Protein AF-0000000074482198 (afdb_homodimer)

pLDDT: mean 96.82, std 6.71, range [46.56, 98.94]

Sequence (206 aa):
MIKMIALYKQPKDKEKFDEHYFGTHAPITAKIPGLRKMEVTKITGTPMGGESEYYLLCEMYYDSYEAFKAAMKTSEAKASGKDLMSFAGDIVTLMVGEEVKNDMIKMIALYKQPKDKEKFDEHYFGTHAPITAKIPGLRKMEVTKITGTPMGGESEYYLLCEMYYDSYEAFKAAMKTSEAKASGKDLMSFAGDIVTLMVGEEVKND

Secondary structure (DSSP, 8-state):
-EEEEEEEE--SSHHHHHHHIIIIIHHHHHT-TT--EEEEEEEEE-TTSS--SEEEEEEEEESSHHHHHHHHTSHHHHHHHHHHHHHHTTTEEEEEEEE----/-EEEEEEEE--SSHHHHHHHIIIIIHHHHHT-TT--EEEEEEEEE-TTSS--SEEEEEEEEESSHHHHHHHHTSHHHHHHHHHHHHHHTTTEEEEEEEE----

Structure (mmCIF, N/CA/C/O backbone):
data_AF-0000000074482198-model_v1
#
loop_
_entity.id
_entity.type
_entity.pdbx_description
1 polymer 'Ethyl tert-butyl ether degradation protein EthD'
#
loop_
_atom_site.group_PDB
_atom_site.id
_atom_sit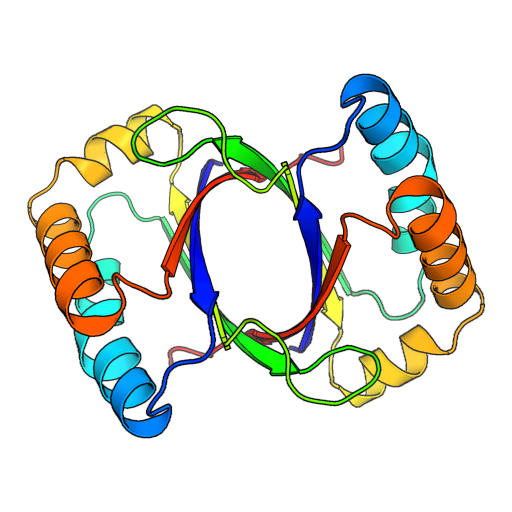e.type_symbol
_atom_site.label_atom_id
_atom_site.label_alt_id
_atom_site.label_comp_id
_atom_site.label_asym_id
_atom_site.label_entity_id
_atom_site.label_seq_id
_atom_site.pdbx_PDB_ins_code
_atom_site.Cartn_x
_atom_site.Cartn_y
_atom_site.Cartn_z
_atom_site.occupancy
_atom_site.B_iso_or_equiv
_atom_site.auth_seq_id
_atom_site.auth_comp_id
_atom_site.auth_asym_id
_atom_site.auth_atom_id
_atom_site.pdbx_PDB_model_num
ATOM 1 N N . MET A 1 1 ? 9.602 9.367 -7.84 1 88.56 1 MET A N 1
ATOM 2 C CA . MET A 1 1 ? 8.547 10 -7.051 1 88.56 1 MET A CA 1
ATOM 3 C C . MET A 1 1 ? 8.422 9.344 -5.68 1 88.56 1 MET A C 1
ATOM 5 O O . MET A 1 1 ? 8.57 8.133 -5.555 1 88.56 1 MET A O 1
ATOM 9 N N . ILE A 1 2 ? 8.297 10.195 -4.652 1 95.75 2 ILE A N 1
ATOM 10 C CA . ILE A 1 2 ? 8.203 9.719 -3.277 1 95.75 2 ILE A CA 1
ATOM 11 C C . ILE A 1 2 ? 6.734 9.648 -2.859 1 95.75 2 ILE A C 1
ATOM 13 O O . ILE A 1 2 ? 5.902 10.414 -3.352 1 95.75 2 ILE A O 1
ATOM 17 N N . LYS A 1 3 ? 6.512 8.625 -2.037 1 96.94 3 LYS A N 1
ATOM 18 C CA . LYS A 1 3 ? 5.148 8.586 -1.52 1 96.94 3 LYS A CA 1
ATOM 19 C C . LYS A 1 3 ? 5.141 8.438 -0.001 1 96.94 3 LYS A C 1
ATOM 21 O O . LYS A 1 3 ? 5.988 7.742 0.562 1 96.94 3 LYS A O 1
ATOM 26 N N . MET A 1 4 ? 4.215 9.203 0.632 1 98.56 4 MET A N 1
ATOM 27 C CA . MET A 1 4 ? 3.803 8.922 2.004 1 98.56 4 MET A CA 1
ATOM 28 C C . MET A 1 4 ? 2.664 7.91 2.033 1 98.56 4 MET A C 1
ATOM 30 O O . MET A 1 4 ? 1.676 8.055 1.312 1 98.56 4 MET A O 1
ATOM 34 N N . ILE A 1 5 ? 2.857 6.895 2.797 1 98.81 5 ILE A N 1
ATOM 35 C CA . ILE A 1 5 ? 1.899 5.797 2.891 1 98.81 5 ILE A CA 1
ATOM 36 C C . ILE A 1 5 ? 1.281 5.77 4.289 1 98.81 5 ILE A C 1
ATOM 38 O O . ILE A 1 5 ? 1.998 5.812 5.289 1 98.81 5 ILE A O 1
ATOM 42 N N . ALA A 1 6 ? -0.013 5.789 4.375 1 98.88 6 ALA A N 1
ATOM 43 C CA . ALA A 1 6 ? -0.766 5.562 5.605 1 98.88 6 ALA A CA 1
ATOM 44 C C . ALA A 1 6 ? -1.548 4.254 5.539 1 98.88 6 ALA A C 1
ATOM 46 O O . ALA A 1 6 ? -2.4 4.078 4.664 1 98.88 6 ALA A O 1
ATOM 47 N N . LEU A 1 7 ? -1.198 3.354 6.414 1 98.94 7 LEU A N 1
ATOM 48 C CA . LEU A 1 7 ? -1.838 2.047 6.5 1 98.94 7 LEU A CA 1
ATOM 49 C C . LEU A 1 7 ? -2.637 1.917 7.793 1 98.94 7 LEU A C 1
ATOM 51 O O . LEU A 1 7 ? -2.084 2.061 8.883 1 98.94 7 LEU A O 1
ATOM 55 N N . TYR A 1 8 ? -3.941 1.644 7.672 1 98.94 8 TYR A N 1
ATOM 56 C CA . TYR A 1 8 ? -4.832 1.604 8.828 1 98.94 8 TYR A CA 1
ATOM 57 C C . TYR A 1 8 ? -5.227 0.171 9.164 1 98.94 8 TYR A C 1
ATOM 59 O O . TYR A 1 8 ? -5.66 -0.583 8.289 1 98.94 8 TYR A O 1
ATOM 67 N N . LYS A 1 9 ? -5.102 -0.194 10.43 1 98.88 9 LYS A N 1
ATOM 68 C CA . LYS A 1 9 ? -5.703 -1.433 10.914 1 98.88 9 LYS A CA 1
ATOM 69 C C . LYS A 1 9 ? -7.219 -1.301 11.023 1 98.88 9 LYS A C 1
ATOM 71 O O . LYS A 1 9 ? -7.773 -0.221 10.805 1 98.88 9 LYS A O 1
ATOM 76 N N . GLN A 1 10 ? -7.844 -2.428 11.359 1 98.88 10 GLN A N 1
ATOM 77 C CA . GLN A 1 10 ? -9.297 -2.43 11.484 1 98.88 10 GLN A CA 1
ATOM 78 C C . GLN A 1 10 ? -9.758 -1.451 12.562 1 98.88 10 GLN A C 1
ATOM 80 O O . GLN A 1 10 ? -9.328 -1.539 13.719 1 98.88 10 GLN A O 1
ATOM 85 N N . PRO A 1 11 ? -10.648 -0.515 12.164 1 98.69 11 PRO A N 1
ATOM 86 C CA . PRO A 1 11 ? -11.242 0.324 13.211 1 98.69 11 PRO A CA 1
ATOM 87 C C . PRO A 1 11 ? -12.266 -0.423 14.062 1 98.69 11 PRO A C 1
ATOM 89 O O . PRO A 1 11 ? -12.898 -1.37 13.578 1 98.69 11 PRO A O 1
ATOM 92 N N . LYS A 1 12 ? -12.422 0.045 15.281 1 98 12 LYS A N 1
ATOM 93 C CA . LYS A 1 12 ? -13.438 -0.542 16.156 1 98 12 LYS A CA 1
ATOM 94 C C . LYS A 1 12 ? -14.836 -0.312 15.594 1 98 12 LYS A C 1
ATOM 96 O O . LYS A 1 12 ? -15.695 -1.193 15.664 1 98 12 LYS A O 1
ATOM 101 N N . ASP A 1 13 ? -15.062 0.815 15.062 1 98.56 13 ASP A N 1
ATOM 102 C CA . ASP A 1 13 ? -16.312 1.218 14.422 1 98.56 13 ASP A CA 1
ATOM 103 C C . ASP A 1 13 ? -16.078 1.667 12.984 1 98.56 13 ASP A C 1
ATOM 105 O O . ASP A 1 13 ? -15.734 2.824 12.742 1 98.56 13 ASP A O 1
ATOM 109 N N . LYS A 1 14 ? -16.312 0.803 12.016 1 98.44 14 LYS A N 1
ATOM 110 C CA . LYS A 1 14 ? -15.984 1.033 10.609 1 98.44 14 LYS A CA 1
ATOM 111 C C . LYS A 1 14 ? -16.828 2.168 10.031 1 98.44 14 LYS A C 1
ATOM 113 O O . LYS A 1 14 ? -16.328 2.98 9.25 1 98.44 14 LYS A O 1
ATOM 118 N N . GLU A 1 15 ? -18.094 2.162 10.398 1 98.38 15 GLU A N 1
ATOM 119 C CA . GLU A 1 15 ? -18.984 3.201 9.875 1 98.38 15 GLU A CA 1
ATOM 120 C C . GLU A 1 15 ? -18.516 4.59 10.312 1 98.38 15 GLU A C 1
ATOM 122 O O . GLU A 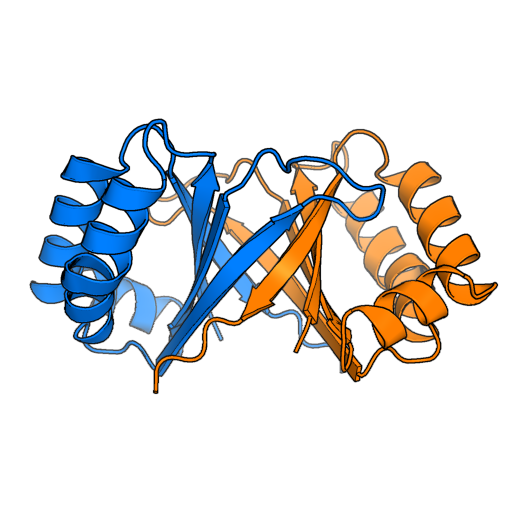1 15 ? -18.438 5.508 9.492 1 98.38 15 GLU A O 1
ATOM 127 N N . LYS A 1 16 ? -18.203 4.754 11.578 1 98.62 16 LYS A N 1
ATOM 128 C CA . LYS A 1 16 ? -17.719 6.031 12.094 1 98.62 16 LYS A CA 1
ATOM 129 C C . LYS A 1 16 ? -16.375 6.398 11.477 1 98.62 16 LYS A C 1
ATOM 131 O O . LYS A 1 16 ? -16.125 7.562 11.156 1 98.62 16 LYS A O 1
ATOM 136 N N . PHE A 1 17 ? -15.5 5.41 11.344 1 98.81 17 PHE A N 1
ATOM 137 C CA . PHE A 1 17 ? -14.211 5.629 10.703 1 98.81 17 PHE A CA 1
ATOM 138 C C . PHE A 1 17 ? -14.398 6.164 9.289 1 98.81 17 PHE A C 1
ATOM 140 O O . PHE A 1 17 ? -13.836 7.203 8.93 1 98.81 17 PHE A O 1
ATOM 147 N N . ASP A 1 18 ? -15.227 5.492 8.5 1 98.38 18 ASP A N 1
ATOM 148 C CA . ASP A 1 18 ? -15.422 5.879 7.105 1 98.38 18 ASP A CA 1
ATOM 149 C C . ASP A 1 18 ? -16.016 7.285 7.004 1 98.38 18 ASP A C 1
ATOM 151 O O . ASP A 1 18 ? -15.578 8.086 6.176 1 98.38 18 ASP A O 1
ATOM 155 N N . GLU A 1 19 ? -17 7.531 7.805 1 98.5 19 GLU A N 1
ATOM 156 C CA . GLU A 1 19 ? -17.625 8.852 7.785 1 98.5 19 GLU A CA 1
ATOM 157 C C . GLU A 1 19 ? -16.594 9.953 8.039 1 98.5 19 GLU A C 1
ATOM 159 O O . GLU A 1 19 ? -16.547 10.938 7.309 1 98.5 19 GLU A O 1
ATOM 164 N N . HIS A 1 20 ? -15.789 9.758 9.055 1 98.75 20 HIS A N 1
ATOM 165 C CA . H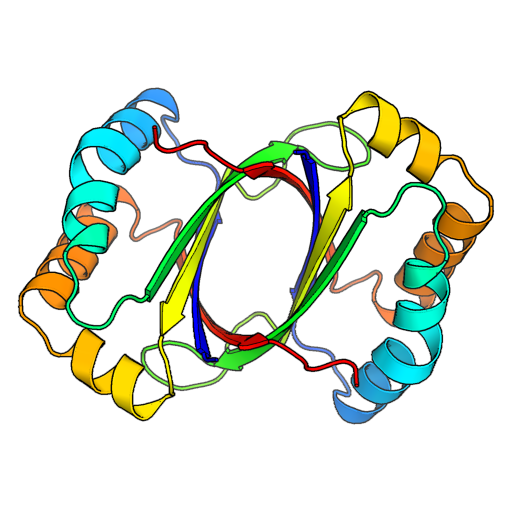IS A 1 20 ? -14.805 10.781 9.391 1 98.75 20 HIS A CA 1
ATOM 166 C C . HIS A 1 20 ? -13.695 10.836 8.352 1 98.75 20 HIS A C 1
ATOM 168 O O . HIS A 1 20 ? -13.281 11.93 7.938 1 98.75 20 HIS A O 1
ATOM 174 N N . TYR A 1 21 ? -13.188 9.695 7.93 1 98.75 21 TYR A N 1
ATOM 175 C CA . TYR A 1 21 ? -12.078 9.641 6.984 1 98.75 21 TYR A CA 1
ATOM 176 C C . TYR A 1 21 ? -12.445 10.328 5.676 1 98.75 21 TYR A C 1
ATOM 178 O O . TYR A 1 21 ? -11.727 11.219 5.207 1 98.75 21 TYR A O 1
ATOM 186 N N . PHE A 1 22 ? -13.508 9.953 5.125 1 98.31 22 PHE A N 1
ATOM 187 C CA . PHE A 1 22 ? -13.852 10.453 3.801 1 98.31 22 PHE A CA 1
ATOM 188 C C . PHE A 1 22 ? -14.539 11.812 3.898 1 98.31 22 PHE A C 1
ATOM 190 O O . PHE A 1 22 ? -14.406 12.648 3 1 98.31 22 PHE A O 1
ATOM 197 N N . GLY A 1 23 ? -15.227 12.102 4.949 1 98.19 23 GLY A N 1
ATOM 198 C CA . GLY A 1 23 ? -15.961 13.344 5.09 1 98.19 23 GLY A CA 1
ATOM 199 C C . GLY A 1 23 ? -15.109 14.477 5.633 1 98.19 23 GLY A C 1
ATOM 200 O O . GLY A 1 23 ? -15.43 15.656 5.43 1 98.19 23 GLY A O 1
ATOM 201 N N . THR A 1 24 ? -14.047 14.172 6.344 1 98.62 24 THR A N 1
ATOM 202 C CA . THR A 1 24 ? -13.258 15.188 7.023 1 98.62 24 THR A CA 1
ATOM 203 C C . THR A 1 24 ? -11.773 15.031 6.695 1 98.62 24 THR A C 1
ATOM 205 O O . THR A 1 24 ? -11.156 15.938 6.141 1 98.62 24 THR A O 1
ATOM 208 N N . HIS A 1 25 ? -11.156 13.93 6.965 1 98.81 25 HIS A N 1
ATOM 209 C CA . HIS A 1 25 ? -9.711 13.758 6.926 1 98.81 25 HIS A CA 1
ATOM 210 C C . HIS A 1 25 ? -9.172 13.883 5.504 1 98.81 25 HIS A C 1
ATOM 212 O O . HIS A 1 25 ? -8.234 14.641 5.254 1 98.81 25 HIS A O 1
ATOM 218 N N . ALA A 1 26 ? -9.812 13.094 4.605 1 98.31 26 ALA A N 1
ATOM 219 C CA . ALA A 1 26 ? -9.32 13.07 3.232 1 98.31 26 ALA A CA 1
ATOM 220 C C . ALA A 1 26 ? -9.398 14.461 2.6 1 98.31 26 ALA A C 1
ATOM 222 O O . ALA A 1 26 ? -8.445 14.906 1.951 1 98.31 26 ALA A O 1
ATOM 223 N N . PRO A 1 27 ? -10.484 15.25 2.824 1 98.19 27 PRO A N 1
ATOM 224 C CA . PRO A 1 27 ? -10.531 16.609 2.283 1 98.19 27 PRO A CA 1
ATOM 225 C C . PRO A 1 27 ? -9.445 17.516 2.871 1 98.19 27 PRO A C 1
ATOM 227 O O . PRO A 1 27 ? -8.875 18.344 2.156 1 98.19 27 PRO A O 1
ATOM 230 N N . ILE A 1 28 ? -9.102 17.438 4.16 1 98.38 28 ILE A N 1
ATOM 231 C CA . ILE A 1 28 ? -8.016 18.203 4.766 1 98.38 28 ILE A CA 1
ATOM 232 C C . ILE A 1 28 ? -6.691 17.828 4.105 1 98.38 28 ILE A C 1
ATOM 234 O O . ILE A 1 28 ? -5.902 18.688 3.732 1 98.38 28 ILE A O 1
ATOM 238 N N . THR A 1 29 ? -6.465 16.516 3.93 1 98.69 29 THR A N 1
ATOM 239 C CA . THR A 1 29 ? -5.219 15.992 3.379 1 98.69 29 THR A CA 1
ATOM 240 C C . THR A 1 29 ? -5.039 16.453 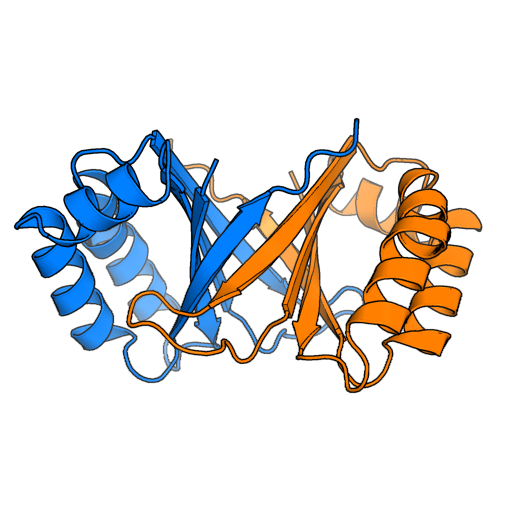1.933 1 98.69 29 THR A C 1
ATOM 242 O O . THR A 1 29 ? -3.932 16.812 1.524 1 98.69 29 THR A O 1
ATOM 245 N N . ALA A 1 30 ? -6.137 16.453 1.19 1 98.06 30 ALA A N 1
ATOM 246 C CA . ALA A 1 30 ? -6.098 16.781 -0.233 1 98.06 30 ALA A CA 1
ATOM 247 C C . ALA A 1 30 ? -5.664 18.234 -0.452 1 98.06 30 ALA A C 1
ATOM 249 O O . ALA A 1 30 ? -5.289 18.609 -1.563 1 98.06 30 ALA A O 1
ATOM 250 N N . LYS A 1 31 ? -5.668 19.062 0.577 1 98.12 31 LYS A N 1
ATOM 251 C CA . LYS A 1 31 ? -5.348 20.484 0.46 1 98.12 31 LYS A CA 1
ATOM 252 C C . LYS A 1 31 ? -3.861 20.734 0.705 1 98.12 31 LYS A C 1
ATOM 254 O O . LYS A 1 31 ? -3.391 21.859 0.584 1 98.12 31 LYS A O 1
ATOM 259 N N . ILE A 1 32 ? -3.141 19.75 1.037 1 98.56 32 ILE A N 1
ATOM 260 C CA . ILE A 1 32 ? -1.729 19.922 1.359 1 98.56 32 ILE A CA 1
ATOM 261 C C . ILE A 1 32 ? -0.974 20.406 0.128 1 98.56 32 ILE A C 1
ATOM 263 O O . ILE A 1 32 ? -0.95 19.734 -0.906 1 98.56 32 ILE A O 1
ATOM 267 N N . PRO A 1 33 ? -0.34 21.562 0.276 1 98.5 33 PRO A N 1
ATOM 268 C CA . PRO A 1 33 ? 0.469 22.047 -0.845 1 98.5 33 PRO A CA 1
ATOM 269 C C . PRO A 1 33 ? 1.578 21.078 -1.237 1 98.5 33 PRO A C 1
ATOM 271 O O . PRO A 1 33 ? 2.242 20.5 -0.367 1 98.5 33 PRO A O 1
ATOM 274 N N . GLY A 1 34 ? 1.651 20.812 -2.549 1 97.81 34 GLY A N 1
ATOM 275 C CA . GLY A 1 34 ? 2.703 19.938 -3.047 1 97.81 34 GLY A CA 1
ATOM 276 C C . GLY A 1 34 ? 2.242 18.516 -3.254 1 97.81 34 GLY A C 1
ATOM 277 O O . GLY A 1 34 ? 2.939 17.719 -3.885 1 97.81 34 GLY A O 1
ATOM 278 N N . LEU A 1 35 ? 1.116 18.141 -2.701 1 98.5 35 LEU A N 1
ATOM 279 C CA . LEU A 1 35 ? 0.542 16.828 -2.961 1 98.5 35 LEU A CA 1
ATOM 280 C C . LEU A 1 35 ? 0.147 16.688 -4.426 1 98.5 35 LEU A C 1
ATOM 282 O O . LEU A 1 35 ? -0.661 17.469 -4.934 1 98.5 35 LEU A O 1
ATOM 286 N N . ARG A 1 36 ? 0.666 15.703 -5.098 1 98.31 36 ARG A N 1
ATOM 287 C CA . ARG A 1 36 ? 0.409 15.531 -6.523 1 98.31 36 ARG A CA 1
ATOM 288 C C . ARG A 1 36 ? -0.765 14.586 -6.754 1 98.31 36 ARG A C 1
ATOM 290 O O . ARG A 1 36 ? -1.537 14.766 -7.695 1 98.31 36 ARG A O 1
ATOM 297 N N . LYS A 1 37 ? -0.785 13.594 -5.938 1 97.38 37 LYS A N 1
ATOM 298 C CA . LYS A 1 37 ? -1.783 12.539 -6.086 1 97.38 37 LYS A CA 1
ATOM 299 C C . LYS A 1 37 ? -2.039 11.836 -4.754 1 97.38 37 LYS A C 1
ATOM 301 O O . LYS A 1 37 ? -1.108 11.602 -3.982 1 97.38 37 LYS A O 1
ATOM 306 N N . MET A 1 38 ? -3.266 11.594 -4.492 1 97.88 38 MET A N 1
ATOM 307 C CA . MET A 1 38 ? -3.701 10.797 -3.348 1 97.88 38 MET A CA 1
ATOM 308 C C . MET A 1 38 ? -4.562 9.617 -3.799 1 97.88 38 MET A C 1
ATOM 310 O O . MET A 1 38 ? -5.598 9.812 -4.441 1 97.88 38 MET A O 1
ATOM 314 N N . GLU A 1 39 ? -4.133 8.414 -3.52 1 97.12 39 GLU A N 1
ATOM 315 C CA . GLU A 1 39 ? -4.863 7.191 -3.848 1 97.12 39 GLU A CA 1
ATOM 316 C C . GLU A 1 39 ? -5.273 6.438 -2.584 1 97.12 39 GLU A C 1
ATOM 318 O O . GLU A 1 39 ? -4.426 6.109 -1.751 1 97.12 39 GLU A O 1
ATOM 323 N N . VAL A 1 40 ? -6.574 6.207 -2.492 1 98.25 40 VAL A N 1
ATOM 324 C CA . VAL A 1 40 ? -7.102 5.48 -1.341 1 98.25 40 VAL A CA 1
ATOM 325 C C . VAL A 1 40 ? -7.617 4.113 -1.783 1 98.25 40 VAL A C 1
ATOM 327 O O . VAL A 1 40 ? -8.367 4.012 -2.754 1 98.25 40 VAL A O 1
ATOM 330 N N . THR A 1 41 ? -7.156 3.105 -1.122 1 98.38 41 THR A N 1
ATOM 331 C CA . THR A 1 41 ? -7.609 1.734 -1.337 1 98.38 41 THR A CA 1
ATOM 332 C C . THR A 1 41 ? -8.352 1.213 -0.112 1 98.38 41 THR A C 1
ATOM 334 O O . THR A 1 41 ? -7.812 1.206 0.996 1 98.38 41 THR A O 1
ATOM 337 N N . LYS A 1 42 ? -9.594 0.789 -0.309 1 98.31 42 LYS A N 1
ATOM 338 C CA . LYS A 1 42 ? -10.289 0.012 0.714 1 98.31 42 LYS A CA 1
ATOM 339 C C . LYS A 1 42 ? -9.906 -1.464 0.636 1 98.31 42 LYS A C 1
ATOM 341 O O . LYS A 1 42 ? -10.102 -2.107 -0.397 1 98.31 42 LYS A O 1
ATOM 346 N N . ILE A 1 43 ? -9.32 -1.969 1.675 1 98.62 43 ILE A N 1
ATOM 347 C CA . ILE A 1 43 ? -8.953 -3.379 1.752 1 98.62 43 ILE A CA 1
ATOM 348 C C . ILE A 1 43 ? -10.172 -4.207 2.15 1 98.62 43 ILE A C 1
ATOM 350 O O . ILE A 1 43 ? -10.773 -3.967 3.199 1 98.62 43 ILE A O 1
ATOM 354 N N . THR A 1 44 ? -10.508 -5.121 1.34 1 97.56 44 THR A N 1
ATOM 355 C CA . THR A 1 44 ? -11.781 -5.816 1.508 1 97.56 44 THR A CA 1
ATOM 356 C C . THR A 1 44 ? -11.562 -7.223 2.057 1 97.56 44 THR A C 1
ATOM 358 O O . THR A 1 44 ? -12.516 -7.906 2.428 1 97.56 44 THR A O 1
ATOM 361 N N . GLY A 1 45 ? -10.352 -7.707 2.123 1 98.12 45 GLY A N 1
ATOM 362 C CA . GLY A 1 45 ? -10.047 -9.023 2.668 1 98.12 45 GLY A CA 1
ATOM 363 C C . GLY A 1 45 ? -8.688 -9.539 2.252 1 98.12 45 GLY A C 1
ATOM 364 O O . GLY A 1 45 ? -7.773 -8.758 1.986 1 98.12 45 GLY A O 1
ATOM 365 N N . THR A 1 46 ? -8.531 -10.906 2.369 1 97.88 46 THR A N 1
ATOM 366 C CA . THR A 1 46 ? -7.316 -11.594 1.947 1 97.88 46 THR A CA 1
ATOM 367 C C . THR A 1 46 ? -7.566 -12.406 0.681 1 97.88 46 THR A C 1
ATOM 369 O O . THR A 1 46 ? -8.719 -12.68 0.33 1 97.88 46 THR A O 1
ATOM 372 N N . PRO A 1 47 ? -6.52 -12.734 -0.059 1 95.31 47 PRO A N 1
ATOM 373 C CA . PRO A 1 47 ? -6.727 -13.547 -1.265 1 95.31 47 PRO A CA 1
ATOM 374 C C . PRO A 1 47 ? -7.406 -14.883 -0.972 1 95.31 47 PRO A C 1
ATOM 376 O O . PRO A 1 47 ? -8.086 -15.43 -1.84 1 95.31 47 PRO A O 1
ATOM 379 N N . MET A 1 48 ? -7.215 -15.406 0.21 1 91.69 48 MET A N 1
ATOM 380 C CA . MET A 1 48 ? -7.797 -16.703 0.578 1 91.69 48 MET A CA 1
ATOM 381 C C . MET A 1 48 ? -9.188 -16.516 1.182 1 91.69 48 MET A C 1
ATOM 383 O O . MET A 1 48 ? -9.828 -17.484 1.58 1 91.69 48 MET A O 1
ATOM 387 N N . GLY A 1 49 ? -9.648 -15.328 1.272 1 92.44 49 GLY A N 1
ATOM 388 C CA . GLY A 1 49 ? -10.906 -15.031 1.936 1 92.44 49 GLY A CA 1
ATOM 389 C C . GLY A 1 49 ? -10.734 -14.602 3.379 1 92.44 49 GLY A C 1
ATOM 390 O O . GLY A 1 49 ? -9.633 -14.656 3.922 1 92.44 49 GLY A O 1
ATOM 391 N N . GLY A 1 50 ? -11.805 -14.047 3.99 1 95.94 50 GLY A N 1
ATOM 392 C CA . GLY A 1 50 ? -11.773 -13.578 5.367 1 95.94 50 GLY A CA 1
ATOM 393 C C . GLY A 1 50 ? -11.328 -12.133 5.5 1 95.94 50 GLY A C 1
ATOM 394 O O . GLY A 1 50 ? -11.039 -11.477 4.5 1 95.94 50 GLY A O 1
ATOM 395 N N . GLU A 1 51 ? -11.273 -11.742 6.766 1 97.5 51 GLU A N 1
ATOM 396 C CA . GLU A 1 51 ? -10.969 -10.344 7.047 1 97.5 51 GLU A CA 1
ATOM 397 C C . GLU A 1 51 ? -9.461 -10.117 7.105 1 97.5 51 GLU A C 1
ATOM 399 O O . GLU A 1 51 ? -8.719 -10.93 7.66 1 97.5 51 GLU A O 1
ATOM 404 N N . SER A 1 52 ? -8.992 -9.086 6.504 1 98.56 52 SER A N 1
ATOM 405 C CA . SER A 1 52 ? -7.602 -8.656 6.586 1 98.56 52 SER A CA 1
ATOM 406 C C . SER A 1 52 ? -7.312 -7.965 7.91 1 98.56 52 SER A C 1
ATOM 408 O O . SER A 1 52 ? -8.211 -7.383 8.523 1 98.56 52 SER A O 1
ATOM 410 N N . GLU A 1 53 ? -6.062 -7.992 8.266 1 98.12 53 GLU A N 1
ATOM 411 C CA . GLU A 1 53 ? -5.605 -7.215 9.414 1 98.12 53 GLU A CA 1
ATOM 412 C C . GLU A 1 53 ? -5.77 -5.719 9.172 1 98.12 53 GLU A C 1
ATOM 414 O O . GLU A 1 53 ? -5.984 -4.949 10.109 1 98.12 53 GLU A O 1
ATOM 419 N N . TYR A 1 54 ? -5.73 -5.32 7.965 1 98.88 54 TYR A N 1
ATOM 420 C CA . TYR A 1 54 ? -5.742 -3.908 7.605 1 98.88 54 TYR A CA 1
ATOM 421 C C . TYR A 1 54 ? -7.051 -3.531 6.922 1 98.88 54 TYR A C 1
ATOM 423 O O . TYR A 1 54 ? -7.742 -4.395 6.367 1 98.88 54 TYR A O 1
ATOM 431 N N . TYR A 1 55 ? -7.387 -2.252 6.969 1 98.88 55 TYR A N 1
ATOM 432 C CA . TYR A 1 55 ? -8.695 -1.771 6.547 1 98.88 55 TYR A CA 1
ATOM 433 C C . TYR A 1 55 ? -8.57 -0.788 5.387 1 98.88 55 TYR A C 1
ATOM 435 O O . TYR A 1 55 ? -9.406 -0.777 4.48 1 98.88 55 TYR A O 1
ATOM 443 N N . LEU A 1 56 ? -7.582 0.066 5.398 1 98.81 56 LEU A N 1
ATOM 444 C CA . LEU A 1 56 ? -7.461 1.146 4.422 1 98.81 56 LEU A CA 1
ATOM 445 C C . LEU A 1 56 ? -5.996 1.498 4.18 1 98.81 56 LEU A C 1
ATOM 447 O O . LEU A 1 56 ? -5.199 1.541 5.121 1 98.81 56 LEU A O 1
ATOM 451 N N . LEU A 1 57 ? -5.613 1.679 2.959 1 98.88 57 LEU A N 1
ATOM 452 C CA . LEU A 1 57 ? -4.301 2.119 2.504 1 98.88 57 LEU A CA 1
ATOM 453 C C . LEU A 1 57 ? -4.406 3.426 1.724 1 98.88 57 LEU A C 1
ATOM 455 O O . LEU A 1 57 ? -5.164 3.518 0.757 1 98.88 57 LEU A O 1
ATOM 459 N N . CYS A 1 58 ? -3.688 4.418 2.156 1 98.75 58 CYS A N 1
ATOM 460 C CA . CYS A 1 58 ? -3.613 5.688 1.438 1 98.75 58 CYS A CA 1
ATOM 461 C C . CYS A 1 58 ? -2.189 5.969 0.973 1 98.75 58 CYS A C 1
ATOM 463 O O . CYS A 1 58 ? -1.243 5.848 1.752 1 98.75 58 CYS A O 1
ATOM 465 N N . GLU A 1 59 ? -2.039 6.281 -0.241 1 98.5 59 GLU A N 1
ATOM 466 C CA . GLU A 1 59 ? -0.757 6.672 -0.818 1 98.5 59 GLU A CA 1
ATOM 467 C C . GLU A 1 59 ? -0.805 8.102 -1.348 1 98.5 59 GLU A C 1
ATOM 469 O O . GLU A 1 59 ? -1.649 8.438 -2.182 1 98.5 59 GLU A O 1
ATOM 474 N N . MET A 1 60 ? 0.125 8.906 -0.849 1 98.62 60 MET A N 1
ATOM 475 C CA . MET A 1 60 ? 0.26 10.312 -1.229 1 98.62 60 MET A CA 1
ATOM 476 C C . MET A 1 60 ? 1.587 10.555 -1.938 1 98.62 60 MET A C 1
ATOM 478 O O . MET A 1 60 ? 2.65 10.25 -1.398 1 98.62 60 MET A O 1
ATOM 482 N N . TYR A 1 61 ? 1.487 11.18 -3.1 1 98.38 61 TYR A N 1
ATOM 483 C CA . TYR A 1 61 ? 2.66 11.297 -3.959 1 98.38 61 TYR A CA 1
ATOM 484 C C . TYR A 1 61 ? 3.186 12.727 -3.967 1 98.38 61 TYR A C 1
ATOM 486 O O . TYR A 1 61 ? 2.41 13.68 -4.059 1 98.38 61 TYR A O 1
ATOM 49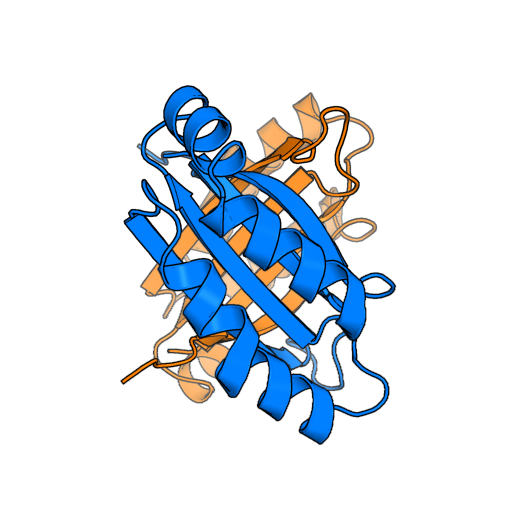4 N N . TYR A 1 62 ? 4.438 12.852 -3.926 1 98.31 62 TYR A N 1
ATOM 495 C CA . TYR A 1 62 ? 5.176 14.102 -4.004 1 98.31 62 TYR A CA 1
ATOM 496 C C . TYR A 1 62 ? 6.324 14 -4.996 1 98.31 62 TYR A C 1
ATOM 498 O O . TYR A 1 62 ? 6.828 12.914 -5.262 1 98.31 62 TYR A O 1
ATOM 506 N N . ASP A 1 63 ? 6.801 15.102 -5.465 1 97.88 63 ASP A N 1
ATOM 507 C CA . ASP A 1 63 ? 7.754 15.141 -6.566 1 97.88 63 ASP A CA 1
ATOM 508 C C . ASP A 1 63 ? 9.125 14.625 -6.129 1 97.88 63 ASP A C 1
ATOM 510 O O . ASP A 1 63 ? 9.883 14.086 -6.938 1 97.88 63 ASP A O 1
ATOM 514 N N . SER A 1 64 ? 9.539 14.914 -4.926 1 96.19 64 SER A N 1
ATOM 515 C CA . SER A 1 64 ? 10.836 14.539 -4.371 1 96.19 64 SER A CA 1
ATOM 516 C C . SER A 1 64 ? 10.781 14.461 -2.848 1 96.19 64 SER A C 1
ATOM 518 O O . SER A 1 64 ? 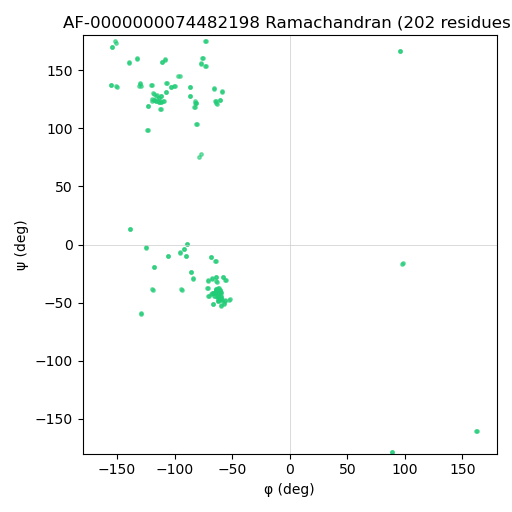9.773 14.812 -2.238 1 96.19 64 SER A O 1
ATOM 520 N N . TYR A 1 65 ? 11.82 13.945 -2.295 1 95.31 65 TYR A N 1
ATOM 521 C CA . TYR A 1 65 ? 11.906 13.914 -0.84 1 95.31 65 TYR A CA 1
ATOM 522 C C . TYR A 1 65 ? 11.898 15.32 -0.259 1 95.31 65 TYR A C 1
ATOM 524 O O . TYR A 1 65 ? 11.273 15.57 0.775 1 95.31 65 TYR A O 1
ATOM 532 N N . GLU A 1 66 ? 12.555 16.25 -0.938 1 96.62 66 GLU A N 1
ATOM 533 C CA . GLU A 1 66 ? 12.562 17.641 -0.49 1 96.62 66 GLU A CA 1
ATOM 534 C C . GLU A 1 66 ? 11.164 18.25 -0.556 1 96.62 66 GLU A C 1
ATOM 536 O O . GLU A 1 66 ? 10.742 18.953 0.363 1 96.62 66 GLU A O 1
ATOM 541 N N . ALA A 1 67 ? 10.484 18 -1.635 1 97.38 67 ALA A N 1
ATOM 542 C CA . ALA A 1 67 ? 9.117 18.484 -1.775 1 97.38 67 ALA A CA 1
ATOM 543 C C . ALA A 1 67 ? 8.211 17.906 -0.69 1 97.38 67 ALA A C 1
ATOM 545 O O . ALA A 1 67 ? 7.367 18.625 -0.138 1 97.38 67 ALA A O 1
ATOM 546 N N . PHE A 1 68 ? 8.43 16.656 -0.395 1 97.94 68 PHE A N 1
ATOM 547 C CA . PHE A 1 68 ? 7.676 16 0.668 1 97.94 68 PHE A CA 1
ATOM 548 C C . PHE A 1 68 ? 7.938 16.672 2.01 1 97.94 68 PHE A C 1
ATOM 550 O O . PHE A 1 68 ? 6.996 17.031 2.723 1 97.94 68 PHE A O 1
ATOM 557 N N . LYS A 1 69 ? 9.141 16.875 2.318 1 96.88 69 LYS A N 1
ATOM 558 C CA . LYS A 1 69 ? 9.5 17.5 3.59 1 96.88 69 LYS A CA 1
ATOM 559 C C . LYS A 1 69 ? 8.922 18.906 3.689 1 96.88 69 LYS A C 1
ATOM 561 O O . LYS A 1 69 ? 8.453 19.312 4.75 1 96.88 69 LYS A O 1
ATOM 566 N N . ALA A 1 70 ? 8.984 19.656 2.625 1 98 70 ALA A N 1
ATOM 567 C CA . ALA A 1 70 ? 8.406 21 2.602 1 98 70 ALA A CA 1
ATOM 568 C C . ALA A 1 70 ? 6.898 20.953 2.826 1 98 70 ALA A C 1
ATOM 570 O O . ALA A 1 70 ? 6.348 21.75 3.576 1 98 70 ALA A O 1
ATOM 571 N N . ALA A 1 71 ? 6.273 20.016 2.152 1 98.06 71 ALA A N 1
ATOM 572 C CA . ALA A 1 71 ? 4.828 19.859 2.297 1 98.06 71 ALA A CA 1
ATOM 573 C C . ALA A 1 71 ? 4.449 19.562 3.744 1 98.06 71 ALA A C 1
ATOM 575 O O . ALA A 1 71 ? 3.471 20.109 4.262 1 98.06 71 ALA A O 1
ATOM 576 N N . MET A 1 72 ? 5.258 18.703 4.367 1 97.69 72 MET A N 1
ATOM 577 C CA . MET A 1 72 ? 4.938 18.25 5.715 1 97.69 72 MET A CA 1
ATOM 578 C C . MET A 1 72 ? 5.066 19.391 6.719 1 97.69 72 MET A C 1
ATOM 580 O O . MET A 1 72 ? 4.57 19.297 7.844 1 97.69 72 MET A O 1
ATOM 584 N N . LYS A 1 73 ? 5.645 20.516 6.305 1 97.75 73 LYS A N 1
ATOM 585 C CA . LYS A 1 73 ? 5.848 21.656 7.195 1 97.75 73 LYS A CA 1
ATOM 586 C C . LYS A 1 73 ? 4.715 22.672 7.062 1 97.75 73 LYS A C 1
ATOM 588 O O . LYS A 1 73 ? 4.641 23.625 7.832 1 97.75 73 LYS A O 1
ATOM 593 N N . THR A 1 74 ? 3.846 22.484 6.141 1 98.38 74 THR A N 1
ATOM 594 C CA . THR A 1 74 ? 2.764 23.438 5.918 1 98.38 74 THR A CA 1
ATOM 595 C C . THR A 1 74 ? 1.688 23.297 6.988 1 98.38 74 THR A C 1
ATOM 597 O O . THR A 1 74 ? 1.613 22.281 7.672 1 98.38 74 THR A O 1
ATOM 600 N N . SER A 1 75 ? 0.864 24.375 7.117 1 98.44 75 SER A N 1
ATOM 601 C CA . SER A 1 75 ? -0.246 24.344 8.062 1 98.44 75 SER A CA 1
ATOM 602 C C . SER A 1 75 ? -1.268 23.281 7.684 1 98.44 75 SER A C 1
ATOM 604 O O . SER A 1 75 ? -1.887 22.656 8.555 1 98.44 75 SER A O 1
ATOM 606 N N . GLU A 1 76 ? -1.433 23.016 6.418 1 98.5 76 GLU A N 1
ATOM 607 C CA . GLU A 1 76 ? -2.383 22.016 5.945 1 98.5 76 GLU A CA 1
ATOM 608 C C . GLU A 1 76 ? -1.94 20.609 6.344 1 98.5 76 GLU A C 1
ATOM 610 O O . GLU A 1 76 ? -2.762 19.797 6.762 1 98.5 76 GLU A O 1
ATOM 615 N N . ALA A 1 77 ? -0.658 20.328 6.215 1 98.62 77 ALA A N 1
ATOM 616 C CA . ALA A 1 77 ? -0.148 19.016 6.609 1 98.62 77 ALA A CA 1
ATOM 617 C C . ALA A 1 77 ? -0.261 18.812 8.117 1 98.62 77 ALA A C 1
ATOM 619 O O . ALA A 1 77 ? -0.625 17.734 8.578 1 98.62 77 ALA A O 1
ATOM 620 N N . LYS A 1 78 ? 0.065 19.859 8.836 1 98.44 78 LYS A N 1
ATOM 621 C CA . LYS A 1 78 ? -0.059 19.781 10.289 1 98.44 78 LYS A CA 1
ATOM 622 C C . LYS A 1 78 ? -1.507 19.547 10.703 1 98.44 78 LYS A C 1
ATOM 624 O O . LYS A 1 78 ? -1.772 18.766 11.625 1 98.44 78 LYS A O 1
ATOM 629 N N . ALA A 1 79 ? -2.428 20.203 10.055 1 98.75 79 ALA A N 1
ATOM 630 C CA . ALA A 1 79 ? -3.848 20 10.336 1 98.75 79 ALA A CA 1
ATOM 631 C C . ALA A 1 79 ? -4.266 18.562 10.039 1 98.75 79 ALA A C 1
ATOM 633 O O . ALA A 1 79 ? -5.016 17.953 10.805 1 98.75 79 ALA A O 1
ATOM 634 N N . SER A 1 80 ? -3.809 18.016 8.922 1 98.81 80 SER A N 1
ATOM 635 C CA . SER A 1 80 ? -4.109 16.641 8.562 1 98.81 80 SER A CA 1
ATOM 636 C C . SER A 1 80 ? -3.559 15.664 9.594 1 98.81 80 SER A C 1
ATOM 638 O O . SER A 1 80 ? -4.254 14.742 10.023 1 98.81 80 SER A O 1
ATOM 640 N N . GLY A 1 81 ? -2.316 15.867 9.953 1 98.56 81 GLY A N 1
ATOM 641 C CA . GLY A 1 81 ? -1.708 15.023 10.969 1 98.56 81 GLY A CA 1
ATOM 642 C C . GLY A 1 81 ? -2.432 15.07 12.297 1 98.56 81 GLY A C 1
ATOM 643 O O . GLY A 1 81 ? -2.629 14.039 12.945 1 98.56 81 GLY A O 1
ATOM 644 N N . LYS A 1 82 ? -2.795 16.297 12.75 1 98.69 82 LYS A N 1
ATOM 645 C CA . LYS A 1 82 ? -3.527 16.453 14.008 1 98.69 82 LYS A CA 1
ATOM 646 C C . LYS A 1 82 ? -4.855 15.695 13.961 1 98.69 82 LYS A C 1
ATOM 648 O O . LYS A 1 82 ? -5.215 15 14.914 1 98.69 82 LYS A O 1
ATOM 653 N N . ASP A 1 83 ? -5.555 15.867 12.945 1 98.88 83 ASP A N 1
ATOM 654 C CA . ASP A 1 83 ? -6.812 15.148 12.781 1 98.88 83 ASP A CA 1
ATOM 655 C C . ASP A 1 83 ? -6.59 13.641 12.781 1 98.88 83 ASP A C 1
ATOM 657 O O . ASP A 1 83 ? -7.32 12.898 13.445 1 98.88 83 ASP A O 1
ATOM 661 N N . LEU A 1 84 ? -5.598 13.188 12.031 1 98.88 84 LEU A N 1
ATOM 662 C CA . LEU A 1 84 ? -5.262 11.773 11.938 1 98.88 84 LEU A CA 1
ATOM 663 C C . LEU A 1 84 ? -5.066 11.164 13.32 1 98.88 84 LEU A C 1
ATOM 665 O O . LEU A 1 84 ? -5.613 10.102 13.625 1 98.88 84 LEU A O 1
ATOM 669 N N . MET A 1 85 ? -4.32 11.836 14.125 1 98.44 85 MET A N 1
ATOM 670 C CA . MET A 1 85 ? -4.023 11.312 15.453 1 98.44 85 MET A CA 1
ATOM 671 C C . MET A 1 85 ? -5.285 11.281 16.312 1 98.44 85 MET A C 1
ATOM 673 O O . MET A 1 85 ? -5.426 10.406 17.172 1 98.44 85 MET A O 1
ATOM 677 N N . SER A 1 86 ? -6.211 12.156 16.094 1 98.38 86 SER A N 1
ATOM 678 C CA . SER A 1 86 ? -7.422 12.242 16.906 1 98.38 86 SER A CA 1
ATOM 679 C C . SER A 1 86 ? -8.344 11.055 16.641 1 98.38 86 SER A C 1
ATOM 681 O O . SER A 1 86 ? -9 10.562 17.562 1 98.38 86 SER A O 1
ATOM 683 N N . PHE A 1 87 ? -8.383 10.469 15.461 1 98.5 87 PHE A N 1
ATOM 684 C CA . PHE A 1 87 ? -9.383 9.438 15.195 1 98.5 87 PHE A CA 1
ATOM 685 C C . PHE A 1 87 ? -8.719 8.102 14.883 1 98.5 87 PHE A C 1
ATOM 687 O O . PHE A 1 87 ? -9.359 7.055 14.969 1 98.5 87 PHE A O 1
ATOM 694 N N . ALA A 1 88 ? -7.418 8.125 14.508 1 98.38 88 ALA A N 1
ATOM 695 C CA . ALA A 1 88 ? -6.824 6.883 14.016 1 98.38 88 ALA A CA 1
ATOM 696 C C . ALA A 1 88 ? -5.41 6.699 14.562 1 98.38 88 ALA A C 1
ATOM 698 O O . ALA A 1 88 ? -4.66 5.848 14.078 1 98.38 88 ALA A O 1
ATOM 699 N N . GLY A 1 89 ? -5.023 7.465 15.555 1 97.62 89 GLY A N 1
ATOM 700 C CA . GLY A 1 89 ? -3.658 7.438 16.047 1 97.62 89 GLY A CA 1
ATOM 701 C C . GLY A 1 89 ? -3.205 6.055 16.469 1 97.62 89 GLY A C 1
ATOM 702 O O . GLY A 1 89 ? -2.033 5.703 16.312 1 97.62 89 GLY A O 1
ATOM 703 N N . ASP A 1 90 ? -4.086 5.195 16.953 1 98 90 ASP A N 1
ATOM 704 C CA . ASP A 1 90 ? -3.736 3.896 17.516 1 98 90 ASP A CA 1
ATOM 705 C C . ASP A 1 90 ? -3.727 2.816 16.438 1 98 90 ASP A C 1
ATOM 707 O O . ASP A 1 90 ? -3.285 1.69 16.672 1 98 90 ASP A O 1
ATOM 711 N N . ILE A 1 91 ? -4.215 3.127 15.25 1 98.75 91 ILE A N 1
ATOM 712 C CA . ILE A 1 91 ? -4.371 2.047 14.281 1 98.75 91 ILE A CA 1
ATOM 713 C C . ILE A 1 91 ? -3.627 2.395 12.992 1 98.75 91 ILE A C 1
ATOM 715 O O . ILE A 1 91 ? -3.58 1.591 12.062 1 98.75 91 ILE A O 1
ATOM 719 N N . VAL A 1 92 ? -2.98 3.604 12.852 1 98.81 92 VAL A N 1
ATOM 720 C CA . VAL A 1 92 ? -2.35 4 11.594 1 98.81 92 VAL A CA 1
ATOM 721 C C . VAL A 1 92 ? -0.843 3.764 11.672 1 98.81 92 VAL A C 1
ATOM 723 O O . VAL A 1 92 ? -0.227 3.996 12.719 1 98.81 92 VAL A O 1
ATOM 726 N N . THR A 1 93 ? -0.239 3.236 10.68 1 98.75 93 THR A N 1
ATOM 727 C CA . THR A 1 93 ? 1.199 3.201 10.438 1 98.75 93 THR A CA 1
ATOM 728 C C . THR A 1 93 ? 1.572 4.113 9.273 1 98.75 93 THR A C 1
ATOM 730 O O . THR A 1 93 ? 1.005 4.004 8.188 1 98.75 93 THR A O 1
ATOM 733 N N . LEU A 1 94 ? 2.471 5.051 9.523 1 98.75 94 LEU A N 1
ATOM 734 C CA . LEU A 1 94 ? 2.932 5.969 8.492 1 98.75 94 LEU A CA 1
ATOM 735 C C . LEU A 1 94 ? 4.316 5.57 7.988 1 98.75 94 LEU A C 1
ATOM 737 O O . LEU A 1 94 ? 5.199 5.246 8.781 1 98.75 94 LEU A O 1
ATOM 741 N N . MET A 1 95 ? 4.469 5.598 6.645 1 98.81 95 MET A N 1
ATOM 742 C CA . MET A 1 95 ? 5.719 5.211 5.992 1 98.81 95 MET A CA 1
ATOM 743 C C . MET A 1 95 ? 6.035 6.145 4.828 1 98.81 95 MET A C 1
ATOM 745 O O . MET A 1 95 ? 5.141 6.805 4.293 1 98.81 95 MET A O 1
ATOM 749 N N . VAL A 1 96 ? 7.27 6.191 4.52 1 98.62 96 VAL A N 1
ATOM 750 C CA . VAL A 1 96 ? 7.723 6.867 3.309 1 98.62 96 VAL A CA 1
ATOM 751 C C . VAL A 1 96 ? 8.445 5.871 2.404 1 98.62 96 VAL A C 1
ATOM 753 O O . VAL A 1 96 ? 9.195 5.016 2.883 1 98.62 96 VAL A O 1
ATOM 756 N N . GLY A 1 97 ? 8.133 5.973 1.141 1 98.25 97 GLY A N 1
ATOM 757 C CA . GLY A 1 97 ? 8.766 5.082 0.181 1 98.25 97 GLY A CA 1
ATOM 758 C C . GLY A 1 97 ? 8.891 5.688 -1.203 1 98.25 97 GLY A C 1
ATOM 759 O O . GLY A 1 97 ? 8.461 6.82 -1.432 1 98.25 97 GLY A O 1
ATOM 760 N N . GLU A 1 98 ? 9.578 4.945 -2.055 1 97.12 98 GLU A N 1
ATOM 761 C CA . GLU A 1 98 ? 9.766 5.328 -3.451 1 97.12 98 GLU A CA 1
ATOM 762 C C . GLU A 1 98 ? 9.406 4.184 -4.391 1 97.12 98 GLU A C 1
ATOM 764 O O . GLU A 1 98 ? 9.719 3.023 -4.121 1 97.12 98 GLU A O 1
ATOM 769 N N . GLU A 1 99 ? 8.68 4.562 -5.465 1 95.19 99 GLU A N 1
ATOM 770 C CA . GLU A 1 99 ? 8.383 3.562 -6.484 1 95.19 99 GLU A CA 1
ATOM 771 C C . GLU A 1 99 ? 9.648 3.1 -7.188 1 95.19 99 GLU A C 1
ATOM 773 O O . GLU A 1 99 ? 10.523 3.912 -7.512 1 95.19 99 GLU A O 1
ATOM 778 N N . VAL A 1 100 ? 9.672 1.776 -7.289 1 92.31 100 VAL A N 1
ATOM 779 C CA . VAL A 1 100 ? 10.812 1.189 -7.984 1 92.31 100 VAL A CA 1
ATOM 780 C C . VAL A 1 100 ? 10.578 1.243 -9.492 1 92.31 100 VAL A C 1
ATOM 782 O O . VAL A 1 100 ? 9.5 0.895 -9.977 1 92.31 100 VAL A O 1
ATOM 785 N N . LYS A 1 101 ? 11.57 1.901 -10.148 1 76 101 LYS A N 1
ATOM 786 C CA . LYS A 1 101 ? 11.469 1.968 -11.602 1 76 101 LYS A CA 1
ATOM 787 C C . LYS A 1 101 ? 11.961 0.673 -12.242 1 76 101 LYS A C 1
ATOM 789 O O . LYS A 1 101 ? 13.008 0.144 -11.867 1 76 101 LYS A O 1
ATOM 794 N N . ASN A 1 102 ? 10.938 -0.175 -12.711 1 61 102 ASN A N 1
ATOM 795 C CA . ASN A 1 102 ? 11.414 -1.314 -13.484 1 61 102 ASN A CA 1
ATOM 796 C C . ASN A 1 102 ? 11.773 -0.913 -14.914 1 61 102 ASN A C 1
ATOM 798 O O . ASN A 1 102 ? 10.93 -0.386 -15.641 1 61 102 ASN A O 1
ATOM 802 N N . ASP A 1 103 ? 12.836 -0.294 -15.109 1 46.75 103 ASP A N 1
ATOM 803 C CA . ASP A 1 103 ? 13.211 -0.132 -16.516 1 46.75 103 ASP A CA 1
ATOM 804 C C . ASP A 1 103 ? 13.312 -1.485 -17.203 1 46.75 103 ASP A C 1
ATOM 806 O O . ASP A 1 103 ? 13.703 -2.48 -16.594 1 46.75 103 ASP A O 1
ATOM 810 N N . MET B 1 1 ? -11.312 -1.031 -10.156 1 88.38 1 MET B N 1
ATOM 811 C CA . MET B 1 1 ? -10.211 -1.969 -10.344 1 88.38 1 MET B CA 1
ATOM 812 C C . MET B 1 1 ? -9.773 -2.559 -9.008 1 88.38 1 MET B C 1
ATOM 814 O O . MET B 1 1 ? -9.781 -1.87 -7.984 1 88.38 1 MET B O 1
ATOM 818 N N . ILE B 1 2 ? -9.539 -3.895 -9.023 1 95.81 2 ILE B N 1
ATOM 819 C CA . ILE B 1 2 ? -9.133 -4.609 -7.816 1 95.81 2 ILE B CA 1
ATOM 820 C C . ILE B 1 2 ? -7.613 -4.738 -7.781 1 95.81 2 ILE B C 1
ATOM 822 O O . ILE B 1 2 ? -6.965 -4.793 -8.828 1 95.81 2 ILE B O 1
ATOM 826 N N . LYS B 1 3 ? -7.137 -4.664 -6.535 1 97 3 LYS B N 1
ATOM 827 C CA . LYS B 1 3 ? -5.699 -4.898 -6.445 1 97 3 LYS B CA 1
ATOM 828 C C . LYS B 1 3 ? -5.375 -5.938 -5.375 1 97 3 LYS B C 1
ATOM 830 O O . LYS B 1 3 ? -6.031 -5.984 -4.332 1 97 3 LYS B O 1
ATOM 835 N N . MET B 1 4 ? -4.422 -6.824 -5.738 1 98.56 4 MET B N 1
ATOM 836 C CA . MET B 1 4 ? -3.725 -7.633 -4.742 1 98.56 4 MET B CA 1
ATOM 837 C C . MET B 1 4 ? -2.518 -6.887 -4.184 1 98.56 4 MET B C 1
ATOM 839 O O . MET B 1 4 ? -1.71 -6.348 -4.941 1 98.56 4 MET B O 1
ATOM 843 N N . ILE B 1 5 ? -2.471 -6.828 -2.904 1 98.81 5 ILE B N 1
ATOM 844 C CA . ILE B 1 5 ? -1.42 -6.094 -2.207 1 98.81 5 ILE B CA 1
ATOM 845 C C . ILE B 1 5 ? -0.541 -7.066 -1.425 1 98.81 5 ILE B C 1
ATOM 847 O O . ILE B 1 5 ? -1.047 -7.91 -0.68 1 98.81 5 ILE B O 1
ATOM 851 N N . ALA B 1 6 ? 0.736 -7.023 -1.636 1 98.88 6 ALA B N 1
ATOM 852 C CA . ALA B 1 6 ? 1.732 -7.734 -0.839 1 98.88 6 ALA B CA 1
ATOM 853 C C . ALA B 1 6 ? 2.6 -6.762 -0.047 1 98.88 6 ALA B C 1
ATOM 855 O O . ALA B 1 6 ? 3.273 -5.906 -0.628 1 98.88 6 ALA B O 1
ATOM 856 N N . LEU B 1 7 ? 2.52 -6.859 1.247 1 98.94 7 LEU B N 1
ATOM 857 C CA . LEU B 1 7 ? 3.279 -6.016 2.162 1 98.94 7 LEU B CA 1
ATOM 858 C C . LEU B 1 7 ? 4.324 -6.832 2.918 1 98.94 7 LEU B C 1
ATOM 860 O O . LEU B 1 7 ? 3.982 -7.801 3.602 1 98.94 7 LEU B O 1
ATOM 864 N N . TYR B 1 8 ? 5.602 -6.438 2.797 1 98.94 8 TYR B N 1
ATOM 865 C CA . TYR B 1 8 ? 6.699 -7.199 3.377 1 98.94 8 TYR B CA 1
ATOM 866 C C . TYR B 1 8 ? 7.281 -6.484 4.59 1 98.94 8 TYR B C 1
ATOM 868 O O . TYR B 1 8 ? 7.605 -5.297 4.523 1 98.94 8 TYR B O 1
ATOM 876 N N . LYS B 1 9 ? 7.434 -7.23 5.684 1 98.88 9 LYS B N 1
ATOM 877 C CA . LYS B 1 9 ? 8.234 -6.73 6.805 1 98.88 9 LYS B CA 1
ATOM 878 C C . LYS B 1 9 ? 9.719 -6.766 6.477 1 98.88 9 LYS B C 1
ATOM 880 O O . LYS B 1 9 ? 10.117 -7.258 5.418 1 98.88 9 LYS B O 1
ATOM 885 N N . GLN B 1 10 ? 10.5 -6.227 7.41 1 98.88 10 GLN B N 1
ATOM 886 C CA . GLN B 1 10 ? 11.945 -6.188 7.207 1 98.88 10 GLN B CA 1
ATOM 887 C C . GLN B 1 10 ? 12.516 -7.594 7.055 1 98.88 10 GLN B C 1
ATOM 889 O O . GLN B 1 10 ? 12.328 -8.445 7.922 1 98.88 10 GLN B O 1
ATOM 894 N N . PRO B 1 11 ? 13.227 -7.812 5.922 1 98.69 11 PRO B N 1
ATOM 895 C CA . PRO B 1 11 ? 13.93 -9.094 5.828 1 98.69 11 PRO B CA 1
ATOM 896 C C . PRO B 1 11 ? 15.164 -9.156 6.727 1 98.69 11 PRO B C 1
ATOM 898 O O . PRO B 1 11 ? 15.773 -8.125 7.023 1 98.69 11 PRO B O 1
ATOM 901 N N . LYS B 1 12 ? 15.508 -10.367 7.113 1 98 12 LYS B N 1
ATOM 902 C CA . LYS B 1 12 ? 16.734 -10.547 7.902 1 98 12 LYS B CA 1
ATOM 903 C C . LYS B 1 12 ? 17.969 -10.148 7.105 1 98 12 LYS B C 1
ATOM 905 O O . LYS B 1 12 ? 18.891 -9.547 7.648 1 98 12 LYS B O 1
ATOM 910 N N . ASP B 1 13 ? 17.984 -10.477 5.887 1 98.56 13 ASP B N 1
ATOM 911 C CA . ASP B 1 13 ? 19.047 -10.141 4.938 1 98.56 13 ASP B CA 1
ATOM 912 C C . ASP B 1 13 ? 18.484 -9.367 3.742 1 98.56 13 ASP B C 1
ATOM 914 O O . ASP B 1 13 ? 18 -9.969 2.783 1 98.56 13 ASP B O 1
ATOM 918 N N . LYS B 1 14 ? 18.594 -8.062 3.736 1 98.44 14 LYS B N 1
ATOM 919 C CA . LYS B 1 14 ? 17.984 -7.188 2.742 1 98.44 14 LYS B CA 1
ATOM 920 C C . LYS B 1 14 ? 18.594 -7.418 1.359 1 98.44 14 LYS B C 1
ATOM 922 O O . LYS B 1 14 ? 17.875 -7.402 0.354 1 98.44 14 LYS B O 1
ATOM 927 N N . GLU B 1 15 ? 19.922 -7.57 1.346 1 98.38 15 GLU B N 1
ATOM 928 C CA . GLU B 1 15 ? 20.578 -7.77 0.06 1 98.38 15 GLU B CA 1
ATOM 929 C C . GLU B 1 15 ? 20.078 -9.047 -0.62 1 98.38 15 GLU B C 1
ATOM 931 O O . GLU B 1 15 ? 19.766 -9.039 -1.811 1 98.38 15 GLU B O 1
ATOM 936 N N . LYS B 1 16 ? 20.016 -10.141 0.108 1 98.62 16 LYS B N 1
ATOM 937 C CA . LYS B 1 16 ? 19.531 -11.398 -0.436 1 98.62 16 LYS B CA 1
ATOM 938 C C . LYS B 1 16 ? 18.062 -11.297 -0.835 1 98.62 16 LYS B C 1
ATOM 940 O O . LYS B 1 16 ? 17.656 -11.836 -1.866 1 98.62 16 LYS B O 1
ATOM 945 N N . PHE B 1 17 ? 17.266 -10.641 0.006 1 98.81 17 PHE B N 1
ATOM 946 C CA . PHE B 1 17 ? 15.859 -10.422 -0.313 1 98.81 17 PHE B CA 1
ATOM 947 C C . PHE B 1 17 ? 15.719 -9.688 -1.641 1 98.81 17 PHE B C 1
ATOM 949 O O . PHE B 1 17 ? 15.008 -10.141 -2.535 1 98.81 17 PHE B O 1
ATOM 956 N N . ASP B 1 18 ? 16.438 -8.578 -1.797 1 98.44 18 ASP B N 1
ATOM 957 C CA . ASP B 1 18 ? 16.312 -7.762 -3.002 1 98.44 18 ASP B CA 1
ATOM 958 C C . ASP B 1 18 ? 16.75 -8.547 -4.238 1 98.44 18 ASP B C 1
ATOM 960 O O . ASP B 1 18 ? 16.078 -8.492 -5.277 1 98.44 18 ASP B O 1
ATOM 964 N N . GLU B 1 19 ? 17.844 -9.219 -4.117 1 98.56 19 GLU B N 1
ATOM 965 C CA . GLU B 1 19 ? 18.328 -10.008 -5.246 1 98.56 19 GLU B CA 1
ATOM 966 C C . GLU B 1 19 ? 17.266 -11.008 -5.711 1 98.56 19 GLU B C 1
ATOM 968 O O . GLU B 1 19 ? 16.984 -11.102 -6.906 1 98.56 19 GLU B O 1
ATOM 973 N N . HIS B 1 20 ? 16.719 -11.719 -4.77 1 98.75 20 HIS B N 1
ATOM 974 C CA . HIS B 1 20 ? 15.727 -12.727 -5.137 1 98.75 20 HIS B CA 1
ATOM 975 C C . HIS B 1 20 ? 14.43 -12.086 -5.621 1 98.75 20 HIS B C 1
ATOM 977 O O . HIS B 1 20 ? 13.852 -12.516 -6.617 1 98.75 20 HIS B O 1
ATOM 983 N N . TYR B 1 21 ? 13.953 -11.062 -4.914 1 98.75 21 TYR B N 1
ATOM 984 C CA . TYR B 1 21 ? 12.688 -10.422 -5.254 1 98.75 21 TYR B CA 1
ATOM 985 C C . TYR B 1 21 ? 12.727 -9.844 -6.664 1 98.75 21 TYR B C 1
ATOM 987 O O . TYR B 1 21 ? 11.859 -10.141 -7.484 1 98.75 21 TYR B O 1
ATOM 995 N N . PHE B 1 22 ? 13.688 -9.094 -6.938 1 98.31 22 PHE B N 1
ATOM 996 C CA . PHE B 1 22 ? 13.719 -8.391 -8.211 1 98.31 22 PHE B CA 1
ATOM 997 C C . PHE B 1 22 ? 14.281 -9.289 -9.312 1 98.31 22 PHE B C 1
ATOM 999 O O . PHE B 1 22 ? 13.898 -9.164 -10.477 1 98.31 22 PHE B O 1
ATOM 1006 N N . GLY B 1 23 ? 15.133 -10.203 -9 1 98.19 23 GLY B N 1
ATOM 1007 C CA . GLY B 1 23 ? 15.766 -11.055 -9.992 1 98.19 23 GLY B CA 1
ATOM 1008 C C . GLY B 1 23 ? 14.938 -12.281 -10.336 1 98.19 23 GLY B C 1
ATOM 1009 O O . GLY B 1 23 ? 15.102 -12.859 -11.414 1 98.19 23 GLY B O 1
ATOM 1010 N N . THR B 1 24 ? 14.078 -12.703 -9.453 1 98.62 24 THR B N 1
ATOM 1011 C CA . THR B 1 24 ? 13.344 -13.953 -9.625 1 98.62 24 THR B CA 1
ATOM 1012 C C . THR B 1 24 ? 11.852 -13.734 -9.422 1 98.62 24 THR B C 1
ATOM 1014 O O . THR B 1 24 ? 11.055 -13.969 -10.336 1 98.62 24 THR B O 1
ATOM 1017 N N . HIS B 1 25 ? 11.398 -13.281 -8.312 1 98.81 25 HIS B N 1
ATOM 1018 C CA . HIS B 1 25 ? 9.992 -13.273 -7.914 1 98.81 25 HIS B CA 1
ATOM 1019 C C . HIS B 1 25 ? 9.18 -12.336 -8.797 1 98.81 25 HIS B C 1
ATOM 1021 O O . HIS B 1 25 ? 8.141 -12.727 -9.336 1 98.81 25 HIS B O 1
ATOM 1027 N N . ALA B 1 26 ? 9.703 -11.086 -8.898 1 98.31 26 ALA B N 1
ATOM 1028 C CA . ALA B 1 26 ? 8.953 -10.086 -9.648 1 98.31 26 ALA B CA 1
ATOM 1029 C C . ALA B 1 26 ? 8.781 -10.508 -11.109 1 98.31 26 ALA B C 1
ATOM 1031 O O . ALA B 1 26 ? 7.684 -10.398 -11.664 1 98.31 26 ALA B O 1
ATOM 1032 N N . PRO B 1 27 ? 9.805 -11.086 -11.766 1 98.19 27 PRO B N 1
ATOM 1033 C CA . PRO B 1 27 ? 9.625 -11.562 -13.141 1 98.19 27 PRO B CA 1
ATOM 1034 C C . PRO B 1 27 ? 8.602 -12.695 -13.242 1 98.19 27 PRO B C 1
ATOM 1036 O O . PRO B 1 27 ? 7.824 -12.742 -14.195 1 98.19 27 PRO B O 1
ATOM 1039 N N . ILE B 1 28 ? 8.531 -13.633 -12.312 1 98.38 28 ILE B N 1
ATOM 1040 C CA . ILE B 1 28 ? 7.52 -14.688 -12.289 1 98.38 28 ILE B CA 1
ATOM 1041 C C . ILE B 1 28 ? 6.133 -14.062 -12.164 1 98.38 28 ILE B C 1
ATOM 1043 O O . ILE B 1 28 ? 5.211 -14.422 -12.898 1 98.38 28 ILE B O 1
ATOM 1047 N N . THR B 1 29 ? 5.992 -13.109 -11.242 1 98.69 29 THR B N 1
ATOM 1048 C CA . THR B 1 29 ? 4.711 -12.469 -10.953 1 98.69 29 THR B CA 1
ATOM 1049 C C . THR B 1 29 ? 4.211 -11.695 -12.172 1 98.69 29 THR B C 1
ATOM 1051 O O . THR B 1 29 ? 3.018 -11.719 -12.484 1 98.69 29 THR B O 1
ATOM 1054 N N . ALA B 1 30 ? 5.137 -11.047 -12.859 1 98.06 30 ALA B N 1
ATOM 1055 C CA . ALA B 1 30 ? 4.789 -10.195 -14 1 98.06 30 ALA B CA 1
ATOM 1056 C C . ALA B 1 30 ? 4.195 -11.016 -15.141 1 98.06 30 ALA B C 1
ATOM 1058 O O . ALA B 1 30 ? 3.574 -10.469 -16.047 1 98.06 30 ALA B O 1
ATOM 1059 N N . LYS B 1 31 ? 4.332 -12.328 -15.109 1 98.12 31 LYS B N 1
ATOM 1060 C CA . LYS B 1 31 ? 3.871 -13.203 -16.188 1 98.12 31 LYS B CA 1
ATOM 1061 C C . LYS B 1 31 ? 2.445 -13.68 -15.93 1 98.12 31 LYS B C 1
ATOM 1063 O O . LYS B 1 31 ? 1.858 -14.375 -16.766 1 98.12 31 LYS B O 1
ATOM 1068 N N . ILE B 1 32 ? 1.895 -13.352 -14.844 1 98.56 32 ILE B N 1
ATOM 1069 C CA . ILE B 1 32 ? 0.563 -13.828 -14.492 1 98.56 32 ILE B CA 1
ATOM 1070 C C . ILE B 1 32 ? -0.458 -13.297 -15.492 1 98.56 32 ILE B C 1
ATOM 1072 O O . ILE B 1 32 ? -0.627 -12.086 -15.633 1 98.56 32 ILE B O 1
ATOM 1076 N N . PRO B 1 33 ? -1.152 -14.211 -16.156 1 98.5 33 PRO B N 1
ATOM 1077 C CA . PRO B 1 33 ? -2.205 -13.758 -17.062 1 98.5 33 PRO B CA 1
ATOM 1078 C C . PRO B 1 33 ? -3.277 -12.93 -16.359 1 98.5 33 PRO B C 1
ATOM 1080 O O . PRO B 1 33 ? -3.703 -13.273 -15.258 1 98.5 33 PRO B O 1
ATOM 1083 N N . GLY B 1 34 ? -3.588 -11.781 -16.984 1 97.88 34 GLY B N 1
ATOM 1084 C CA . GLY B 1 34 ? -4.633 -10.93 -16.422 1 97.88 34 GLY B CA 1
ATOM 1085 C C . GLY B 1 34 ? -4.094 -9.797 -15.578 1 97.88 34 GLY B C 1
ATOM 1086 O O . GLY B 1 34 ? -4.82 -8.859 -15.242 1 97.88 34 GLY B O 1
ATOM 1087 N N . LEU B 1 35 ? -2.848 -9.883 -15.164 1 98.5 35 LEU B N 1
ATOM 1088 C CA . LEU B 1 35 ? -2.219 -8.773 -14.453 1 98.5 35 LEU B CA 1
ATOM 1089 C C . LEU B 1 35 ? -2.109 -7.543 -15.352 1 98.5 35 LEU B C 1
ATOM 1091 O O . LEU B 1 35 ? -1.497 -7.602 -16.422 1 98.5 35 LEU B O 1
ATOM 1095 N N . ARG B 1 36 ? -2.658 -6.441 -14.93 1 98.31 36 ARG B N 1
ATOM 1096 C CA . ARG B 1 36 ? -2.67 -5.234 -15.75 1 98.31 36 ARG B CA 1
ATOM 1097 C C . ARG B 1 36 ? -1.487 -4.332 -15.406 1 98.31 36 ARG B C 1
ATOM 1099 O O . ARG B 1 36 ? -0.933 -3.672 -16.281 1 98.31 36 ARG B O 1
ATOM 1106 N N . LYS B 1 37 ? -1.217 -4.297 -14.156 1 97.38 37 LYS B N 1
ATOM 1107 C CA . LYS B 1 37 ? -0.176 -3.404 -13.648 1 97.38 37 LYS B CA 1
ATOM 1108 C C . LYS B 1 37 ? 0.398 -3.922 -12.336 1 97.38 37 LYS B C 1
ATOM 1110 O O . LYS B 1 37 ? -0.339 -4.438 -11.484 1 97.38 37 LYS B O 1
ATOM 1115 N N . MET B 1 38 ? 1.667 -3.85 -12.227 1 97.88 38 MET B N 1
ATOM 1116 C CA . MET B 1 38 ? 2.387 -4.152 -10.992 1 97.88 38 MET B CA 1
ATOM 1117 C C . MET B 1 38 ? 3.246 -2.967 -10.555 1 97.88 38 MET B C 1
ATOM 1119 O O . MET B 1 38 ? 4.117 -2.52 -11.305 1 97.88 38 MET B O 1
ATOM 1123 N N . GLU B 1 39 ? 2.994 -2.426 -9.383 1 97.12 39 GLU B N 1
ATOM 1124 C CA . GLU B 1 39 ? 3.756 -1.318 -8.812 1 97.12 39 GLU B CA 1
ATOM 1125 C C . GLU B 1 39 ? 4.469 -1.739 -7.535 1 97.12 39 GLU B C 1
ATOM 1127 O O . GLU B 1 39 ? 3.832 -2.227 -6.598 1 97.12 39 GLU B O 1
ATOM 1132 N N . VAL B 1 40 ? 5.781 -1.541 -7.559 1 98.25 40 VAL B N 1
ATOM 1133 C CA . VAL B 1 40 ? 6.586 -1.888 -6.391 1 98.25 40 VAL B CA 1
ATOM 1134 C C . VAL B 1 40 ? 7.129 -0.618 -5.742 1 98.25 40 VAL B C 1
ATOM 1136 O O . VAL B 1 40 ? 7.684 0.248 -6.422 1 98.25 40 VAL B O 1
ATOM 1139 N N . THR B 1 41 ? 6.906 -0.493 -4.473 1 98.38 41 THR B N 1
ATOM 1140 C CA . THR B 1 41 ? 7.426 0.604 -3.666 1 98.38 41 THR B CA 1
ATOM 1141 C C . THR B 1 41 ? 8.438 0.09 -2.646 1 98.38 41 THR B C 1
ATOM 1143 O O . THR B 1 41 ? 8.125 -0.788 -1.84 1 98.38 41 THR B O 1
ATOM 1146 N N . LYS B 1 42 ? 9.641 0.627 -2.689 1 98.31 42 LYS B N 1
ATOM 1147 C CA . LYS B 1 42 ? 10.594 0.425 -1.597 1 98.31 42 LYS B CA 1
ATOM 1148 C C . LYS B 1 42 ? 10.336 1.412 -0.461 1 98.31 42 LYS B C 1
ATOM 1150 O O . LYS B 1 42 ? 10.391 2.627 -0.665 1 98.31 42 LYS B O 1
ATOM 1155 N N . ILE B 1 43 ? 10.008 0.898 0.691 1 98.62 43 ILE B N 1
ATOM 1156 C CA . ILE B 1 43 ? 9.797 1.729 1.872 1 98.62 43 ILE B CA 1
ATOM 1157 C C . ILE B 1 43 ? 11.141 2.072 2.51 1 98.62 43 ILE B C 1
ATOM 1159 O O . ILE B 1 43 ? 11.906 1.18 2.875 1 98.62 43 ILE B O 1
ATOM 1163 N N . THR B 1 44 ? 11.398 3.318 2.621 1 97.56 44 THR B N 1
ATOM 1164 C CA . THR B 1 44 ? 12.742 3.754 3.006 1 97.56 44 THR B CA 1
ATOM 1165 C C . THR B 1 44 ? 12.758 4.234 4.453 1 97.56 44 THR B C 1
ATOM 1167 O O . THR B 1 44 ? 13.82 4.48 5.02 1 97.56 44 THR B O 1
ATOM 1170 N N . GLY B 1 45 ? 11.625 4.398 5.098 1 98.12 45 GLY B N 1
ATOM 1171 C CA . GLY B 1 45 ? 11.555 4.816 6.488 1 98.12 45 GLY B CA 1
ATOM 1172 C C . GLY B 1 45 ? 10.188 5.34 6.883 1 98.12 45 GLY B C 1
ATOM 1173 O O . GLY B 1 45 ? 9.172 4.953 6.297 1 98.12 45 GLY B O 1
ATOM 1174 N N . THR B 1 46 ? 10.18 6.121 8.008 1 97.94 46 THR B N 1
ATOM 1175 C CA . THR B 1 46 ? 8.969 6.773 8.492 1 97.94 46 THR B CA 1
ATOM 1176 C C . THR B 1 46 ? 9.039 8.281 8.258 1 97.94 46 THR B C 1
ATOM 1178 O O . THR B 1 46 ? 10.117 8.828 8.016 1 97.94 46 THR B O 1
ATOM 1181 N N . PRO B 1 47 ? 7.898 8.961 8.25 1 95.31 47 PRO B N 1
ATOM 1182 C CA . PRO B 1 47 ? 7.934 10.414 8.062 1 95.31 47 PRO B CA 1
ATOM 1183 C C . PRO B 1 47 ? 8.766 11.125 9.117 1 95.31 47 PRO B C 1
ATOM 1185 O O . PRO B 1 47 ? 9.305 12.203 8.867 1 95.31 47 PRO B O 1
ATOM 1188 N N . MET B 1 48 ? 8.867 10.562 10.289 1 91.88 48 MET B N 1
ATOM 1189 C CA . MET B 1 48 ? 9.609 11.18 11.383 1 91.88 48 MET B CA 1
ATOM 1190 C C . MET B 1 48 ? 11.07 10.742 11.352 1 91.88 48 MET B C 1
ATOM 1192 O O . MET B 1 48 ? 11.859 11.141 12.211 1 91.88 48 MET B O 1
ATOM 1196 N N . GLY B 1 49 ? 11.438 9.953 10.43 1 92.56 49 GLY B N 1
ATOM 1197 C CA . GLY B 1 49 ? 12.773 9.375 10.383 1 92.56 49 GLY B CA 1
ATOM 1198 C C . GLY B 1 49 ? 12.852 7.992 10.992 1 92.56 49 GLY B C 1
ATOM 1199 O O . GLY B 1 49 ? 11.883 7.516 11.586 1 92.56 49 GLY B O 1
ATOM 1200 N N . GLY B 1 50 ? 13.977 7.266 10.75 1 96 50 GLY B N 1
ATOM 1201 C CA . GLY B 1 50 ? 14.172 5.926 11.273 1 96 50 GLY B CA 1
ATOM 1202 C C . GLY B 1 50 ? 13.641 4.84 10.352 1 96 50 GLY B C 1
ATOM 1203 O O . GLY B 1 50 ? 13.102 5.133 9.281 1 96 50 GLY B O 1
ATOM 1204 N N . GLU B 1 51 ? 13.797 3.627 10.867 1 97.5 51 GLU B N 1
ATOM 1205 C CA . GLU B 1 51 ? 13.422 2.475 10.055 1 97.5 51 GLU B CA 1
ATOM 1206 C C . GLU B 1 51 ? 11.938 2.148 10.211 1 97.5 51 GLU B C 1
ATOM 1208 O O . GLU B 1 51 ? 11.398 2.199 11.312 1 97.5 51 GLU B O 1
ATOM 1213 N N . SER B 1 52 ? 11.289 1.886 9.141 1 98.56 52 SER B N 1
ATOM 1214 C CA . SER B 1 52 ? 9.906 1.42 9.133 1 98.56 52 SER B CA 1
ATOM 1215 C C . SER B 1 52 ? 9.812 -0.057 9.508 1 98.56 52 SER B C 1
ATOM 1217 O O . SER B 1 52 ? 10.758 -0.816 9.281 1 98.56 52 SER B O 1
ATOM 1219 N N . GLU B 1 53 ? 8.664 -0.406 10 1 98.19 53 GLU B N 1
ATOM 1220 C CA . GLU B 1 53 ? 8.367 -1.817 10.227 1 98.19 53 GLU B CA 1
ATOM 1221 C C . GLU B 1 53 ? 8.344 -2.596 8.914 1 98.19 53 GLU B C 1
ATOM 1223 O O . GLU B 1 53 ? 8.672 -3.785 8.891 1 98.19 53 GLU B O 1
ATOM 1228 N N . TYR B 1 54 ? 8.031 -1.963 7.863 1 98.88 54 TYR B N 1
ATOM 1229 C CA . TYR B 1 54 ? 7.852 -2.611 6.57 1 98.88 54 TYR B CA 1
ATOM 1230 C C . TYR B 1 54 ? 8.961 -2.227 5.605 1 98.88 54 TYR B C 1
ATOM 1232 O O . TYR B 1 54 ? 9.602 -1.184 5.766 1 98.88 54 TYR B O 1
ATOM 1240 N N . TYR B 1 55 ? 9.18 -3.068 4.609 1 98.88 55 TYR B N 1
ATOM 1241 C CA . TYR B 1 55 ? 10.336 -2.947 3.727 1 98.88 55 TYR B CA 1
ATOM 1242 C C . TYR B 1 55 ? 9.891 -2.732 2.283 1 98.88 55 TYR B C 1
ATOM 1244 O O . TYR B 1 55 ? 10.531 -1.986 1.538 1 98.88 55 TYR B O 1
ATOM 1252 N N . LEU B 1 56 ? 8.844 -3.379 1.835 1 98.81 56 LEU B N 1
ATOM 1253 C CA . LEU B 1 56 ? 8.438 -3.361 0.435 1 98.81 56 LEU B CA 1
ATOM 1254 C C . LEU B 1 56 ? 6.93 -3.539 0.305 1 98.81 56 LEU B C 1
ATOM 1256 O O . LEU B 1 56 ? 6.332 -4.344 1.023 1 98.81 56 LEU B O 1
ATOM 1260 N N . LEU B 1 57 ? 6.309 -2.785 -0.526 1 98.88 57 LEU B N 1
ATOM 1261 C CA . LEU B 1 57 ? 4.895 -2.85 -0.89 1 98.88 57 LEU B CA 1
ATOM 1262 C C . LEU B 1 57 ? 4.73 -3.109 -2.383 1 98.88 57 LEU B C 1
ATOM 1264 O O . LEU B 1 57 ? 5.281 -2.379 -3.209 1 98.88 57 LEU B O 1
ATOM 1268 N N . CYS B 1 58 ? 4.016 -4.125 -2.725 1 98.75 58 CYS B N 1
ATOM 1269 C CA . CYS B 1 58 ? 3.691 -4.418 -4.117 1 98.75 58 CYS B CA 1
ATOM 1270 C C . CYS B 1 58 ? 2.186 -4.387 -4.34 1 98.75 58 CYS B C 1
ATOM 1272 O O . CYS B 1 58 ? 1.426 -4.98 -3.574 1 98.75 58 CYS B O 1
ATOM 1274 N N . GLU B 1 59 ? 1.773 -3.699 -5.312 1 98.5 59 GLU B N 1
ATOM 1275 C CA . GLU B 1 59 ? 0.372 -3.639 -5.719 1 98.5 59 GLU B CA 1
ATOM 1276 C C . GLU B 1 59 ? 0.186 -4.168 -7.141 1 98.5 59 GLU B C 1
ATOM 1278 O O . GLU B 1 59 ? 0.817 -3.678 -8.078 1 98.5 59 GLU B O 1
ATOM 1283 N N . MET B 1 60 ? -0.693 -5.148 -7.25 1 98.62 60 MET B N 1
ATOM 1284 C CA . MET B 1 60 ? -1.023 -5.793 -8.523 1 98.62 60 MET B CA 1
ATOM 1285 C C . MET B 1 60 ? -2.48 -5.543 -8.891 1 98.62 60 MET B C 1
ATOM 1287 O O . MET B 1 60 ? -3.387 -5.852 -8.117 1 98.62 60 MET B O 1
ATOM 1291 N N . TYR B 1 61 ? -2.668 -5.062 -10.109 1 98.38 61 TYR B N 1
ATOM 1292 C CA . TYR B 1 61 ? -3.994 -4.602 -10.516 1 98.38 61 TYR B CA 1
ATOM 1293 C C . TYR B 1 61 ? -4.637 -5.582 -11.492 1 98.38 61 TYR B C 1
ATOM 1295 O O . TYR B 1 61 ? -3.98 -6.066 -12.414 1 98.38 61 TYR B O 1
ATOM 1303 N N . TYR B 1 62 ? -5.863 -5.801 -11.312 1 98.31 62 TYR B N 1
ATOM 1304 C CA . TYR B 1 62 ? -6.707 -6.633 -12.156 1 98.31 62 TYR B CA 1
ATOM 1305 C C . TYR B 1 62 ? -8.016 -5.922 -12.484 1 98.31 62 TYR B C 1
ATOM 1307 O O . TYR B 1 62 ? -8.461 -5.055 -11.734 1 98.31 62 TYR B O 1
ATOM 1315 N N . ASP B 1 63 ? -8.672 -6.344 -13.508 1 97.88 63 ASP B N 1
ATOM 1316 C CA . ASP B 1 63 ? -9.82 -5.621 -14.047 1 97.88 63 ASP B CA 1
ATOM 1317 C C . ASP B 1 63 ? -11.023 -5.738 -13.117 1 97.88 63 ASP B C 1
ATOM 1319 O O . ASP B 1 63 ? -11.875 -4.844 -13.07 1 97.88 63 ASP B O 1
ATOM 1323 N N . SER B 1 64 ? -11.227 -6.855 -12.5 1 96.25 64 SER B N 1
ATOM 1324 C CA . SER B 1 64 ? -12.352 -7.152 -11.617 1 96.25 64 SER B CA 1
ATOM 1325 C C . SER B 1 64 ? -11.992 -8.234 -10.609 1 96.25 64 SER B C 1
ATOM 1327 O O . SER B 1 64 ? -10.914 -8.836 -10.688 1 96.25 64 SER B O 1
ATOM 1329 N N . TYR B 1 65 ? -12.852 -8.414 -9.68 1 95.38 65 TYR B N 1
ATOM 1330 C CA . TYR B 1 65 ? -12.648 -9.492 -8.719 1 95.38 65 TYR B CA 1
ATOM 1331 C C . TYR B 1 65 ? -12.656 -10.852 -9.414 1 95.38 65 TYR B C 1
ATOM 1333 O O . TYR B 1 65 ? -11.859 -11.734 -9.07 1 95.38 65 TYR B O 1
ATOM 1341 N N . GLU B 1 66 ? -13.508 -11.008 -10.422 1 96.62 66 GLU B N 1
ATOM 1342 C CA . GLU B 1 66 ? -13.547 -12.25 -11.18 1 96.62 66 GLU B CA 1
ATOM 1343 C C . GLU B 1 66 ? -12.25 -12.469 -11.953 1 96.62 66 GLU B C 1
ATOM 1345 O O . GLU B 1 66 ? -11.727 -13.586 -11.984 1 96.62 66 GLU B O 1
ATOM 1350 N N . ALA B 1 67 ? -11.781 -11.438 -12.57 1 97.44 67 ALA B N 1
ATOM 1351 C CA . ALA B 1 67 ? -10.516 -11.531 -13.289 1 97.44 67 ALA B CA 1
ATOM 1352 C C . ALA B 1 67 ? -9.367 -11.891 -12.352 1 97.44 67 ALA B C 1
ATOM 1354 O O . ALA B 1 67 ? -8.5 -12.695 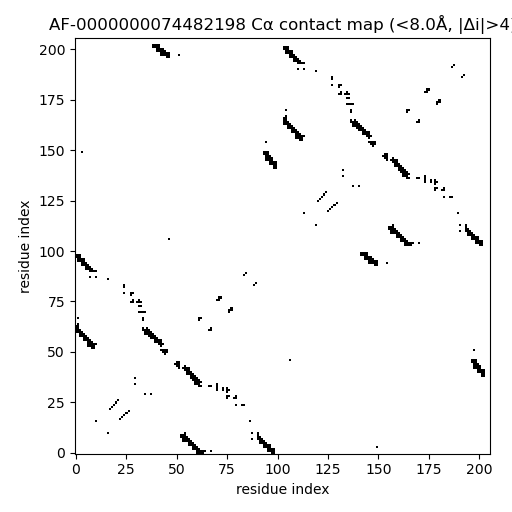-12.703 1 97.44 67 ALA B O 1
ATOM 1355 N N . PHE B 1 68 ? -9.422 -11.312 -11.18 1 97.94 68 PHE B N 1
ATOM 1356 C CA . PHE B 1 68 ? -8.414 -11.617 -10.164 1 97.94 68 PHE B CA 1
ATOM 1357 C C . PHE B 1 68 ? -8.469 -13.086 -9.773 1 97.94 68 PHE B C 1
ATOM 1359 O O . PHE B 1 68 ? -7.445 -13.773 -9.781 1 97.94 68 PHE B O 1
ATOM 1366 N N . LYS B 1 69 ? -9.602 -13.555 -9.5 1 96.88 69 LYS B N 1
ATOM 1367 C CA . LYS B 1 69 ? -9.758 -14.953 -9.094 1 96.88 69 LYS B CA 1
ATOM 1368 C C . LYS B 1 69 ? -9.305 -15.898 -10.203 1 96.88 69 LYS B C 1
ATOM 1370 O O . LYS B 1 69 ? -8.672 -16.922 -9.938 1 96.88 69 LYS B O 1
ATOM 1375 N N . ALA B 1 70 ? -9.641 -15.586 -11.414 1 98 70 ALA B N 1
ATOM 1376 C CA . ALA B 1 70 ? -9.203 -16.391 -12.555 1 98 70 ALA B CA 1
ATOM 1377 C C . ALA B 1 70 ? -7.68 -16.391 -12.664 1 98 70 ALA B C 1
ATOM 1379 O O . ALA B 1 70 ? -7.066 -17.438 -12.906 1 98 70 ALA B O 1
ATOM 1380 N N . ALA B 1 71 ? -7.109 -15.227 -12.516 1 98.06 71 ALA B N 1
ATOM 1381 C CA . ALA B 1 71 ? -5.656 -15.102 -12.594 1 98.06 71 ALA B CA 1
ATOM 1382 C C . ALA B 1 71 ? -4.977 -15.961 -11.531 1 98.06 71 ALA B C 1
ATOM 1384 O O . ALA B 1 71 ? -3.971 -16.609 -11.805 1 98.06 71 ALA B O 1
ATOM 1385 N N . MET B 1 72 ? -5.574 -15.945 -10.336 1 97.69 72 MET B N 1
ATOM 1386 C CA . MET B 1 72 ? -4.957 -16.641 -9.211 1 97.69 72 MET B CA 1
ATOM 1387 C C . MET B 1 72 ? -4.984 -18.141 -9.414 1 97.69 72 MET B C 1
ATOM 1389 O O . MET B 1 72 ? -4.273 -18.891 -8.727 1 97.69 72 MET B O 1
ATOM 1393 N N . LYS B 1 73 ? -5.727 -18.609 -10.406 1 97.75 73 LYS B N 1
ATOM 1394 C CA . LYS B 1 73 ? -5.852 -20.047 -10.664 1 97.75 73 LYS B CA 1
ATOM 1395 C C . LYS B 1 73 ? -4.855 -20.5 -11.727 1 97.75 73 LYS B C 1
ATOM 1397 O O . LYS B 1 73 ? -4.719 -21.703 -11.984 1 97.75 73 LYS B O 1
ATOM 1402 N N . THR B 1 74 ? -4.176 -19.609 -12.344 1 98.38 74 THR B N 1
ATOM 1403 C CA . THR B 1 74 ? -3.244 -19.969 -13.414 1 98.38 74 THR B CA 1
ATOM 1404 C C . THR B 1 74 ? -1.974 -20.578 -12.836 1 98.38 74 THR B C 1
ATOM 1406 O O . THR B 1 74 ? -1.679 -20.422 -11.648 1 98.38 74 THR B O 1
ATOM 1409 N N . SER B 1 75 ? -1.238 -21.312 -13.719 1 98.44 75 SER B N 1
ATOM 1410 C CA . SER B 1 75 ? 0.034 -21.906 -13.312 1 98.44 75 SER B CA 1
ATOM 1411 C C . SER B 1 75 ? 1.051 -20.828 -12.945 1 98.44 75 SER B C 1
ATOM 1413 O O . SER B 1 75 ? 1.882 -21.031 -12.062 1 98.44 75 SER B O 1
ATOM 1415 N N . GLU B 1 76 ? 0.987 -19.688 -13.586 1 98.5 76 GLU B N 1
ATOM 1416 C CA . GLU B 1 76 ? 1.911 -18.594 -13.312 1 98.5 76 GLU B CA 1
ATOM 1417 C C . GLU B 1 76 ? 1.683 -18.016 -11.922 1 98.5 76 GLU B C 1
ATOM 1419 O O . GLU B 1 76 ? 2.639 -17.719 -11.203 1 98.5 76 GLU B O 1
ATOM 1424 N N . ALA B 1 77 ? 0.431 -17.859 -11.547 1 98.62 77 ALA B N 1
ATOM 1425 C CA . ALA B 1 77 ? 0.128 -17.344 -10.211 1 98.62 77 ALA B CA 1
ATOM 1426 C C . ALA B 1 77 ? 0.55 -18.328 -9.133 1 98.62 77 ALA B C 1
ATOM 1428 O O . ALA B 1 77 ? 1.093 -17.938 -8.102 1 98.62 77 ALA B O 1
ATOM 1429 N N . LYS B 1 78 ? 0.278 -19.578 -9.406 1 98.44 78 LYS B N 1
ATOM 1430 C CA . LYS B 1 78 ? 0.69 -20.609 -8.461 1 98.44 78 LYS B CA 1
ATOM 1431 C C . LYS B 1 78 ? 2.207 -20.625 -8.297 1 98.44 78 LYS B C 1
ATOM 1433 O O . LYS B 1 78 ? 2.717 -20.797 -7.188 1 98.44 78 LYS B O 1
ATOM 1438 N N . ALA B 1 79 ? 2.926 -20.484 -9.375 1 98.75 79 ALA B N 1
ATOM 1439 C CA . ALA B 1 79 ? 4.387 -20.438 -9.328 1 98.75 79 ALA B CA 1
ATOM 1440 C C . ALA B 1 79 ? 4.863 -19.234 -8.516 1 98.75 79 ALA B C 1
ATOM 1442 O O . ALA B 1 79 ? 5.801 -19.359 -7.719 1 98.75 79 ALA B O 1
ATOM 1443 N N . SER B 1 80 ? 4.238 -18.094 -8.727 1 98.81 80 SER B N 1
ATOM 1444 C CA . SER B 1 80 ? 4.586 -16.891 -7.969 1 98.81 80 SER B CA 1
ATOM 1445 C C . SER B 1 80 ? 4.332 -17.094 -6.477 1 98.81 80 SER B C 1
ATOM 1447 O O . SER B 1 80 ? 5.176 -16.734 -5.648 1 98.81 80 SER B O 1
ATOM 1449 N N . GLY B 1 81 ? 3.174 -17.609 -6.164 1 98.56 81 GLY B N 1
ATOM 1450 C CA . GLY B 1 81 ? 2.854 -17.875 -4.77 1 98.56 81 GLY B CA 1
ATOM 1451 C C . GLY B 1 81 ? 3.816 -18.844 -4.109 1 98.56 81 GLY B C 1
ATOM 1452 O O . GLY B 1 81 ? 4.23 -18.625 -2.967 1 98.56 81 GLY B O 1
ATOM 1453 N N . LYS B 1 82 ? 4.156 -19.938 -4.812 1 98.69 82 LYS B N 1
ATOM 1454 C CA . LYS B 1 82 ? 5.102 -20.906 -4.281 1 98.69 82 LYS B CA 1
ATOM 1455 C C . LYS B 1 82 ? 6.457 -20.266 -4.004 1 98.69 82 LYS B C 1
ATOM 1457 O O . LYS B 1 82 ? 7.059 -20.5 -2.953 1 98.69 82 LYS B O 1
ATOM 1462 N N . ASP B 1 83 ? 6.926 -19.562 -4.906 1 98.88 83 ASP B N 1
ATOM 1463 C CA . ASP B 1 83 ? 8.188 -18.859 -4.715 1 98.88 83 ASP B CA 1
ATOM 1464 C C . ASP B 1 83 ? 8.109 -17.891 -3.535 1 98.88 83 ASP B C 1
ATOM 1466 O O . ASP B 1 83 ? 9.016 -17.828 -2.705 1 98.88 83 ASP B O 1
ATOM 1470 N N . LEU B 1 84 ? 7.031 -17.109 -3.479 1 98.88 84 LEU B N 1
ATOM 1471 C CA . LEU B 1 84 ? 6.809 -16.156 -2.404 1 98.88 84 LEU B CA 1
ATOM 1472 C C . LEU B 1 84 ? 6.941 -16.812 -1.04 1 98.88 84 LEU B C 1
ATOM 1474 O O . LEU B 1 84 ? 7.633 -16.297 -0.158 1 98.88 84 LEU B O 1
ATOM 1478 N N . MET B 1 85 ? 6.316 -17.922 -0.904 1 98.44 85 MET B N 1
ATOM 1479 C CA . MET B 1 85 ? 6.336 -18.609 0.385 1 98.44 85 MET B CA 1
ATOM 1480 C C . MET B 1 85 ? 7.734 -19.125 0.71 1 98.44 85 MET B C 1
ATOM 1482 O O . MET B 1 85 ? 8.117 -19.188 1.879 1 98.44 85 MET B O 1
ATOM 1486 N N . SER B 1 86 ? 8.516 -19.438 -0.266 1 98.38 86 SER B N 1
ATOM 1487 C CA . SER B 1 86 ? 9.852 -19.984 -0.053 1 98.38 86 SER B CA 1
ATOM 1488 C C . SER B 1 86 ? 10.805 -18.938 0.494 1 98.38 86 SER B C 1
ATOM 1490 O O . SER B 1 86 ? 11.672 -19.234 1.318 1 98.38 86 SER B O 1
ATOM 1492 N N . PHE B 1 87 ? 10.664 -17.656 0.178 1 98.56 87 PHE B N 1
ATOM 1493 C CA . PHE B 1 87 ? 11.68 -16.703 0.581 1 98.56 87 PHE B CA 1
ATOM 1494 C C . PHE B 1 87 ? 11.094 -15.656 1.521 1 98.56 87 PHE B C 1
ATOM 1496 O O . PHE B 1 87 ? 11.828 -14.969 2.234 1 98.56 87 PHE B O 1
ATOM 1503 N N . ALA B 1 88 ? 9.75 -15.5 1.529 1 98.38 88 ALA B N 1
ATOM 1504 C CA . ALA B 1 88 ? 9.188 -14.375 2.268 1 98.38 88 ALA B CA 1
ATOM 1505 C C . ALA B 1 88 ? 7.93 -14.797 3.027 1 98.38 88 ALA B C 1
ATOM 1507 O O . ALA B 1 88 ? 7.176 -13.945 3.508 1 98.38 88 ALA B O 1
ATOM 1508 N N . GLY B 1 89 ? 7.684 -16.094 3.15 1 97.56 89 GLY B N 1
ATOM 1509 C CA . GLY B 1 89 ? 6.453 -16.578 3.752 1 97.56 89 GLY B CA 1
ATOM 1510 C C . GLY B 1 89 ? 6.219 -16.031 5.148 1 97.56 89 GLY B C 1
ATOM 1511 O O . GLY B 1 89 ? 5.074 -15.789 5.543 1 97.56 89 GLY B O 1
ATOM 1512 N N . ASP B 1 90 ? 7.238 -15.742 5.922 1 98 90 ASP B N 1
ATOM 1513 C CA . ASP B 1 90 ? 7.129 -15.352 7.324 1 98 90 ASP B CA 1
ATOM 1514 C C . ASP B 1 90 ? 7 -13.836 7.461 1 98 90 ASP B C 1
ATOM 1516 O O . ASP B 1 90 ? 6.715 -13.328 8.547 1 98 90 ASP B O 1
ATOM 1520 N N . ILE B 1 91 ? 7.207 -13.102 6.387 1 98.75 91 ILE B N 1
ATOM 1521 C CA . ILE B 1 91 ? 7.266 -11.648 6.562 1 98.75 91 ILE B CA 1
ATOM 1522 C C . ILE B 1 91 ? 6.254 -10.977 5.637 1 98.75 91 ILE B C 1
ATOM 1524 O O . ILE B 1 91 ? 6.094 -9.758 5.664 1 98.75 91 ILE B O 1
ATOM 1528 N N . VAL B 1 92 ? 5.496 -11.711 4.758 1 98.81 92 VAL B N 1
ATOM 1529 C CA . VAL B 1 92 ? 4.598 -11.086 3.793 1 98.81 92 VAL B CA 1
ATOM 1530 C C . VAL B 1 92 ? 3.166 -11.125 4.316 1 98.81 92 VAL B C 1
ATOM 1532 O O . VAL B 1 92 ? 2.746 -12.117 4.918 1 98.81 92 VAL B O 1
ATOM 1535 N N . THR B 1 93 ? 2.43 -10.086 4.203 1 98.75 93 THR B N 1
ATOM 1536 C CA . THR B 1 93 ? 0.981 -10.016 4.355 1 98.75 93 THR B CA 1
ATOM 1537 C C . THR B 1 93 ? 0.31 -9.766 3.006 1 98.75 93 THR B C 1
ATOM 1539 O O . THR B 1 93 ? 0.66 -8.828 2.293 1 98.75 93 THR B O 1
ATOM 1542 N N . LEU B 1 94 ? -0.602 -10.656 2.631 1 98.75 94 LEU B N 1
ATOM 1543 C CA . LEU B 1 94 ? -1.339 -10.516 1.38 1 98.75 94 LEU B CA 1
ATOM 1544 C C . LEU B 1 94 ? -2.754 -10.008 1.635 1 98.75 94 LEU B C 1
ATOM 1546 O O . LEU B 1 94 ? -3.432 -10.484 2.551 1 98.75 94 LEU B O 1
ATOM 1550 N N . MET B 1 95 ? -3.174 -9.023 0.802 1 98.81 95 MET B N 1
ATOM 1551 C CA . MET B 1 95 ? -4.488 -8.398 0.928 1 98.81 95 MET B CA 1
ATOM 1552 C C . MET B 1 95 ? -5.109 -8.156 -0.444 1 98.81 95 MET B C 1
ATOM 1554 O O . MET B 1 95 ? -4.398 -8.102 -1.449 1 98.81 95 MET B O 1
ATOM 1558 N N . VAL B 1 96 ? -6.371 -8.055 -0.433 1 98.62 96 VAL B N 1
ATOM 1559 C CA . VAL B 1 96 ? -7.113 -7.625 -1.613 1 98.62 96 VAL B CA 1
ATOM 1560 C C . VAL B 1 96 ? -7.902 -6.359 -1.292 1 98.62 96 VAL B C 1
ATOM 1562 O O . VAL B 1 96 ? -8.453 -6.223 -0.196 1 98.62 96 VAL B O 1
ATOM 1565 N N . GLY B 1 97 ? -7.863 -5.457 -2.223 1 98.25 97 GLY B N 1
ATOM 1566 C CA . GLY B 1 97 ? -8.594 -4.211 -2.033 1 98.25 97 GLY B CA 1
ATOM 1567 C C . GLY B 1 97 ? -9.039 -3.578 -3.336 1 98.25 97 GLY B C 1
ATOM 1568 O O . GLY B 1 97 ? -8.766 -4.105 -4.414 1 98.25 97 GLY B O 1
ATOM 1569 N N . GLU B 1 98 ? -9.797 -2.5 -3.174 1 97.12 98 GLU B N 1
ATOM 1570 C CA . GLU B 1 98 ? -10.289 -1.715 -4.305 1 97.12 98 GLU B CA 1
ATOM 1571 C C . GLU B 1 98 ? -10.016 -0.227 -4.102 1 97.12 98 GLU B C 1
ATOM 1573 O O . GLU B 1 98 ? -10.164 0.292 -2.992 1 97.12 98 GLU B O 1
ATOM 1578 N N . GLU B 1 99 ? -9.547 0.39 -5.199 1 95.19 99 GLU B N 1
ATOM 1579 C CA . GLU B 1 99 ? -9.367 1.837 -5.141 1 95.19 99 GLU B CA 1
ATOM 1580 C C . GLU B 1 99 ? -10.703 2.555 -4.988 1 95.19 99 GLU B C 1
ATOM 1582 O O . GLU B 1 99 ? -11.688 2.189 -5.633 1 95.19 99 GLU B O 1
ATOM 1587 N N . VAL B 1 100 ? -10.609 3.492 -4.051 1 92.12 100 VAL B N 1
ATOM 1588 C CA . VAL B 1 100 ? -11.805 4.301 -3.828 1 92.12 100 VAL B CA 1
ATOM 1589 C C . VAL B 1 100 ? -11.867 5.426 -4.855 1 92.12 100 VAL B C 1
ATOM 1591 O O . VAL B 1 100 ? -10.875 6.125 -5.082 1 92.12 100 VAL B O 1
ATOM 1594 N N . LYS B 1 101 ? -13.016 5.395 -5.598 1 75.56 101 LYS B N 1
ATOM 1595 C CA . LYS B 1 101 ? -13.195 6.457 -6.582 1 75.56 101 LYS B CA 1
ATOM 1596 C C . LYS B 1 101 ? -13.719 7.73 -5.922 1 75.56 101 LYS B C 1
ATOM 1598 O O . LYS B 1 101 ? -14.625 7.68 -5.09 1 75.56 101 LYS B O 1
ATOM 1603 N N . ASN B 1 102 ? -12.758 8.734 -5.742 1 60.59 102 ASN B N 1
ATOM 1604 C CA . ASN B 1 102 ? -13.312 10.008 -5.297 1 60.59 102 ASN B CA 1
ATOM 1605 C C . ASN B 1 102 ? -13.969 10.766 -6.445 1 60.59 102 ASN B C 1
ATOM 1607 O O . ASN B 1 102 ? -13.328 11.039 -7.461 1 60.59 102 ASN B O 1
ATOM 1611 N N . ASP B 1 103 ? -15.117 10.414 -6.824 1 46.56 103 ASP B N 1
ATOM 1612 C CA . ASP B 1 103 ? -15.766 11.305 -7.781 1 46.56 103 ASP B CA 1
ATOM 1613 C C . ASP B 1 103 ? -15.852 12.727 -7.234 1 46.56 103 ASP B C 1
ATOM 1615 O O . ASP B 1 103 ? -15.992 12.922 -6.027 1 46.56 103 ASP B O 1
#

Nearest PDB structures (foldseek):
  2ftr-assembly1_B  TM=9.942E-01  e=5.051E-16  Halalkalibacterium halodurans C-125
  5b08-assembly1_A  TM=7.897E-01  e=3.667E-07  Cannabis sativa
  5b0e-assembly1_A  TM=7.885E-01  e=4.751E-07  Cannabis sativa
  5xzq-assembly2_D  TM=7.834E-01  e=9.626E-05  Passiflora edulis
  1q53-assembly1_B  TM=7.033E-01  e=9.626E-05  Arabidopsis thaliana

Foldseek 3Di:
DKKKKKWFFDDPDVVVVVCCCVVPLVVLLVPQPQWDDKDKDADDDDPVDDHDRTGIMIITDGDDPVSVVVSCPDPSNVVSVVSCCVRGVPGMDIDMDDDDDPD/DKKKKKWFFDDPDVVVVVCCCVVPLVVLLVPQPQWDDKDKDADDDDPVDDHDRTGIMIITDGDDPVSVVVSCPDPSNVVSVVSCCVRGVPGMDIDMDDDDDPD

InterPro domains:
  IPR009799 EthD domain [PF07110] (9-88)
  IPR009799 EthD domain [TIGR02118] (1-101)
  IPR011008 Dimeric alpha-beta barrel [SSF54909] (1-99)

Radius of gyration: 17.0 Å; Cα contacts (8 Å, |Δi|>4): 376; chains: 2; boun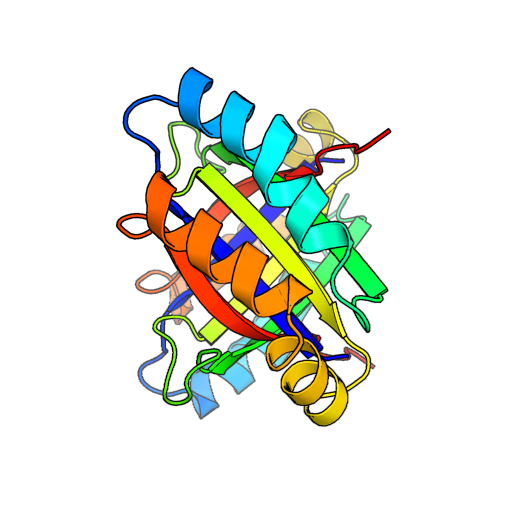ding box: 40×46×35 Å

Solvent-accessible surface area (backbone atoms only — not comparable to full-atom values): 10714 Å² total; per-residue (Å²): 91,29,30,45,34,42,40,27,36,65,60,96,49,57,68,62,49,49,51,44,40,65,71,45,47,48,60,42,47,73,60,21,62,67,62,73,44,77,48,42,29,43,39,75,15,25,84,88,55,61,81,42,74,46,34,37,39,35,42,34,30,22,78,32,69,66,49,40,55,56,24,59,68,34,72,40,32,47,51,30,53,53,51,44,48,72,78,38,52,91,41,51,48,64,30,25,27,32,60,57,80,80,123,91,27,30,44,34,42,39,27,36,64,61,95,50,56,69,63,48,50,51,44,41,66,71,46,46,48,60,42,48,71,61,22,63,69,63,73,44,77,47,44,29,43,38,74,14,25,84,88,54,60,82,41,74,45,36,38,40,35,42,35,30,22,78,31,68,66,49,40,57,55,24,58,67,35,72,41,33,46,50,30,51,54,52,43,47,71,80,38,53,91,43,52,46,66,32,26,27,33,63,56,79,80,124

Organism: Parageobacillus thermoglucosidasius (NCBI:txid1426)